Protein AF-A0A4Q4LYL5-F1 (afdb_monomer_lite)

pLDDT: mean 73.24, std 19.84, range [31.38, 96.19]

Structure (mmCIF, N/CA/C/O backbone):
data_AF-A0A4Q4LYL5-F1
#
_entry.id   AF-A0A4Q4LYL5-F1
#
loop_
_atom_site.group_PDB
_atom_site.id
_atom_site.type_symbol
_atom_site.label_atom_id
_atom_site.label_alt_id
_atom_site.label_comp_id
_atom_site.label_asym_id
_atom_site.label_entity_id
_atom_site.label_seq_id
_atom_site.pdbx_PDB_ins_code
_atom_site.Cartn_x
_atom_site.Cartn_y
_atom_site.Cartn_z
_atom_site.occupancy
_atom_site.B_iso_or_equiv
_atom_site.auth_seq_id
_atom_site.auth_comp_id
_atom_site.auth_asym_id
_atom_site.auth_atom_id
_atom_site.pdbx_PDB_model_num
ATOM 1 N N . MET A 1 1 ? -34.855 32.331 -12.718 1.00 40.97 1 MET A N 1
ATOM 2 C CA . MET A 1 1 ? -36.194 32.640 -12.181 1.00 40.97 1 MET A CA 1
ATOM 3 C C . MET A 1 1 ? -36.684 31.365 -11.515 1.00 40.97 1 MET A C 1
ATOM 5 O O . MET A 1 1 ? -36.939 30.396 -12.215 1.00 40.97 1 MET A O 1
ATOM 9 N N . TYR A 1 2 ? -36.605 31.301 -10.184 1.00 40.06 2 TYR A N 1
ATOM 10 C CA . TYR A 1 2 ? -37.120 30.173 -9.399 1.00 40.06 2 TYR A CA 1
ATOM 11 C C . TYR A 1 2 ? -38.647 30.308 -9.291 1.00 40.06 2 TYR A C 1
ATOM 13 O O . TYR A 1 2 ? -39.120 31.444 -9.250 1.00 40.06 2 TYR A O 1
ATOM 21 N N . PRO A 1 3 ? -39.419 29.208 -9.279 1.00 49.94 3 PRO A N 1
ATOM 22 C CA . PRO A 1 3 ? -40.867 29.291 -9.135 1.00 49.94 3 PRO A CA 1
ATOM 23 C C . PRO A 1 3 ? -41.239 29.810 -7.739 1.00 49.94 3 PRO A C 1
ATOM 25 O O . PRO A 1 3 ? -40.772 29.292 -6.725 1.00 49.94 3 PRO A O 1
ATOM 28 N N . GLU A 1 4 ? -42.060 30.857 -7.712 1.00 43.75 4 GLU A N 1
ATOM 29 C CA . GLU A 1 4 ? -42.646 31.440 -6.503 1.00 43.75 4 GLU A CA 1
ATOM 30 C C . GLU A 1 4 ? -43.667 30.472 -5.884 1.00 43.75 4 GLU A C 1
ATOM 32 O O . GLU A 1 4 ? -44.454 29.858 -6.605 1.00 43.75 4 GLU A O 1
ATOM 37 N N . GLY A 1 5 ? -43.651 30.332 -4.551 1.00 56.41 5 GLY A N 1
ATOM 38 C CA . GLY A 1 5 ? -44.653 29.542 -3.819 1.00 56.41 5 GLY A CA 1
ATOM 39 C C . GLY A 1 5 ? -44.163 28.692 -2.642 1.00 56.41 5 GLY A C 1
ATOM 40 O O . GLY A 1 5 ? -44.952 27.920 -2.111 1.00 56.41 5 GLY A O 1
ATOM 41 N N . VAL A 1 6 ? -42.903 28.803 -2.203 1.00 43.34 6 VAL A N 1
ATOM 42 C CA . VAL A 1 6 ? -42.438 28.106 -0.986 1.00 43.34 6 VAL A CA 1
ATOM 43 C C . VAL A 1 6 ? -41.817 29.089 -0.005 1.00 43.34 6 VAL A C 1
ATOM 45 O O . VAL A 1 6 ? -40.620 29.093 0.255 1.00 43.34 6 VAL A O 1
ATOM 48 N N . ASN A 1 7 ? -42.660 29.952 0.535 1.00 50.16 7 ASN A N 1
ATOM 49 C CA . ASN A 1 7 ? -42.498 30.437 1.893 1.00 50.16 7 ASN A CA 1
ATOM 50 C C . ASN A 1 7 ? -43.901 30.767 2.379 1.00 50.16 7 ASN A C 1
ATOM 52 O O . ASN A 1 7 ? -44.606 31.421 1.627 1.00 50.16 7 ASN A O 1
ATOM 56 N N . GLU A 1 8 ? -44.306 30.248 3.538 1.00 44.06 8 GLU A N 1
ATOM 57 C CA . GLU A 1 8 ? -45.002 30.972 4.614 1.00 44.06 8 GLU A CA 1
ATOM 58 C C . GLU A 1 8 ? -45.292 29.991 5.768 1.00 44.06 8 GLU A C 1
ATOM 60 O O . GLU A 1 8 ? -45.882 28.928 5.583 1.00 44.06 8 GLU A O 1
ATOM 65 N N . ASN A 1 9 ? -44.877 30.413 6.965 1.00 40.44 9 ASN A N 1
ATOM 66 C CA . ASN A 1 9 ? -45.309 29.967 8.293 1.00 40.44 9 ASN A CA 1
ATOM 67 C C . ASN A 1 9 ? -44.689 28.691 8.878 1.00 40.44 9 ASN A C 1
ATOM 69 O O . ASN A 1 9 ? -45.328 27.650 8.998 1.00 40.44 9 ASN A O 1
ATOM 73 N N . TRP A 1 10 ? -43.483 28.848 9.430 1.00 32.09 10 TRP A N 1
ATOM 74 C CA . TRP A 1 10 ? -43.194 28.221 10.720 1.00 32.09 10 TRP A CA 1
ATOM 75 C C . TRP A 1 10 ? -43.565 29.213 11.820 1.00 32.09 10 TRP A C 1
ATOM 77 O O . TRP A 1 10 ? -42.964 30.282 11.923 1.00 32.09 10 TRP A O 1
ATOM 87 N N . SER A 1 11 ? -44.599 28.875 12.588 1.00 39.31 11 SER A N 1
ATOM 88 C CA . SER A 1 11 ? -45.090 29.661 13.716 1.00 39.31 11 SER A CA 1
ATOM 89 C C . SER A 1 11 ? -43.965 29.935 14.708 1.00 39.31 11 SER A C 1
ATOM 91 O O . SER A 1 11 ? -43.339 29.019 15.241 1.00 39.31 11 SER A O 1
ATOM 93 N N . GLN A 1 12 ? -43.714 31.217 14.943 1.00 45.59 12 GLN A N 1
ATOM 94 C CA . GLN A 1 12 ? -42.818 31.703 15.975 1.00 45.59 12 GLN A CA 1
ATOM 95 C C . GLN A 1 12 ? -43.591 31.764 17.294 1.00 45.59 12 GLN A C 1
ATOM 97 O O . GLN A 1 12 ? -43.997 32.839 17.722 1.00 45.59 12 GLN A O 1
ATOM 102 N N . ASP A 1 13 ? -43.804 30.609 17.923 1.00 37.47 13 ASP A N 1
ATOM 103 C CA . ASP A 1 13 ? -44.273 30.567 19.307 1.00 37.47 13 ASP A CA 1
ATOM 104 C C . ASP A 1 13 ? -43.064 30.618 20.246 1.00 37.47 13 ASP A C 1
ATOM 106 O O . ASP A 1 13 ? -42.312 29.658 20.436 1.00 37.47 13 ASP A O 1
ATOM 110 N N . GLN A 1 14 ? -42.866 31.817 20.792 1.00 47.25 14 GLN A N 1
ATOM 111 C CA . GLN A 1 14 ? -42.167 32.048 22.045 1.00 47.25 14 GLN A CA 1
ATOM 112 C C . GLN A 1 14 ? -42.920 31.308 23.151 1.00 47.25 14 GLN A C 1
ATOM 114 O O . GLN A 1 14 ? -44.042 31.680 23.463 1.00 47.25 14 GLN A O 1
ATOM 119 N N . ASP A 1 15 ? -42.314 30.258 23.703 1.00 38.75 15 ASP A N 1
ATOM 120 C CA . ASP A 1 15 ? -42.261 29.997 25.147 1.00 38.75 15 ASP A CA 1
ATOM 121 C C . ASP A 1 15 ? -41.702 28.599 25.400 1.00 38.75 15 ASP A C 1
ATOM 123 O O . ASP A 1 15 ? -42.410 27.597 25.337 1.00 38.75 15 ASP A O 1
ATOM 127 N N . SER A 1 16 ? -40.407 28.519 25.704 1.00 32.53 16 SER A N 1
ATOM 128 C CA . SER A 1 16 ? -39.894 27.732 26.836 1.00 32.53 16 SER A CA 1
ATOM 129 C C . SER A 1 16 ? -38.368 27.722 26.832 1.00 32.53 16 SER A C 1
ATOM 131 O O . SER A 1 16 ? -37.708 27.239 25.917 1.00 32.53 16 SER A O 1
ATOM 133 N N . ASN A 1 17 ? -37.806 28.252 27.915 1.00 43.25 17 ASN A N 1
ATOM 134 C CA . ASN A 1 17 ? -36.430 28.040 28.341 1.00 43.25 17 ASN A CA 1
ATOM 135 C C . ASN A 1 17 ? -36.098 26.536 28.402 1.00 43.25 17 ASN A C 1
ATOM 137 O O . ASN A 1 17 ? -36.265 25.916 29.451 1.00 43.25 17 ASN A O 1
ATOM 141 N N . PHE A 1 18 ? -35.600 25.951 27.314 1.00 31.38 18 PHE A N 1
ATOM 142 C CA . PHE A 1 18 ? -34.989 24.624 27.328 1.00 31.38 18 PHE A CA 1
ATOM 143 C C . PHE A 1 18 ? -33.674 24.629 26.540 1.00 31.38 18 PHE A C 1
ATOM 145 O O . PHE A 1 18 ? -33.633 24.491 25.324 1.00 31.38 18 PHE A O 1
ATOM 152 N N . VAL A 1 19 ? -32.592 24.779 27.308 1.00 42.22 19 VAL A N 1
ATOM 153 C CA . VAL A 1 19 ? -31.244 24.261 27.030 1.00 42.22 19 VAL A CA 1
ATOM 154 C C . VAL A 1 19 ? -30.615 24.749 25.719 1.00 42.22 19 VAL A C 1
ATOM 156 O O . VAL A 1 19 ? -30.368 23.994 24.784 1.00 42.22 19 VAL A O 1
ATOM 159 N N . GLN A 1 20 ? -30.211 26.019 25.707 1.00 38.16 20 GLN A N 1
ATOM 160 C CA . GLN A 1 20 ? -29.202 26.533 24.773 1.00 38.16 20 GLN A CA 1
ATOM 161 C C . GLN A 1 20 ? -27.777 26.281 25.303 1.00 38.16 20 GLN A C 1
ATOM 163 O O . GLN A 1 20 ? -26.905 27.144 25.263 1.00 38.16 20 GLN A O 1
ATOM 168 N N . GLN A 1 21 ? -27.557 25.089 25.855 1.00 39.28 21 GLN A N 1
ATOM 169 C CA . GLN A 1 21 ? -26.305 24.680 26.480 1.00 39.28 21 GLN A CA 1
ATOM 170 C C . GLN A 1 21 ? -26.168 23.165 26.333 1.00 39.28 21 GLN A C 1
ATOM 172 O O . GLN A 1 21 ? -26.415 22.469 27.299 1.00 39.28 21 GLN A O 1
ATOM 177 N N . ASP A 1 22 ? -25.885 22.658 25.122 1.00 40.19 22 ASP A N 1
ATOM 178 C CA . ASP A 1 22 ? -25.423 21.260 24.932 1.00 40.19 22 ASP A CA 1
ATOM 179 C C . ASP A 1 22 ? -25.005 20.863 23.495 1.00 40.19 22 ASP A C 1
ATOM 181 O O . ASP A 1 22 ? -24.795 19.681 23.217 1.00 40.19 22 ASP A O 1
ATOM 185 N N . VAL A 1 23 ? -24.841 21.800 22.549 1.00 44.50 23 VAL A N 1
ATOM 186 C CA . VAL A 1 23 ? -24.397 21.431 21.182 1.00 44.50 23 VAL A CA 1
ATOM 187 C C . VAL A 1 23 ? -22.872 21.505 21.014 1.00 44.50 23 VAL A C 1
ATOM 189 O O . VAL A 1 23 ? -22.305 20.689 20.293 1.00 44.50 23 VAL A O 1
ATOM 192 N N . GLU A 1 24 ? -22.172 22.384 21.738 1.00 40.84 24 GLU A N 1
ATOM 193 C CA . GLU A 1 24 ? -20.706 22.522 21.619 1.00 40.84 24 GLU A CA 1
ATOM 194 C C . GLU A 1 24 ? -19.896 21.533 22.478 1.00 40.84 24 GLU A C 1
ATOM 196 O O . GLU A 1 24 ? -18.728 21.289 22.194 1.00 40.84 24 GLU A O 1
ATOM 201 N N . VAL A 1 25 ? -20.496 20.891 23.489 1.00 46.03 25 VAL A N 1
ATOM 202 C CA . VAL A 1 25 ? -19.767 20.018 24.441 1.00 46.03 25 VAL A CA 1
ATOM 203 C C . VAL A 1 25 ? -19.698 18.550 23.977 1.00 46.03 25 VAL A C 1
ATOM 205 O O . VAL A 1 25 ? -19.046 17.712 24.599 1.00 46.03 25 VAL A O 1
ATOM 208 N N . ARG A 1 26 ? -20.337 18.201 22.851 1.00 48.62 26 ARG A N 1
ATOM 209 C CA . ARG A 1 26 ? -20.512 16.803 22.413 1.00 48.62 26 ARG A CA 1
ATOM 210 C C . ARG A 1 26 ? -19.701 16.374 21.191 1.00 48.62 26 ARG A C 1
ATOM 212 O O . ARG A 1 26 ? -19.921 15.263 20.706 1.00 48.62 26 ARG A O 1
ATOM 219 N N . ALA A 1 27 ? -18.725 17.174 20.761 1.00 55.44 27 ALA A N 1
ATOM 220 C CA . ALA A 1 27 ? -17.635 16.702 19.906 1.00 55.44 27 ALA A CA 1
ATOM 221 C C . ALA A 1 27 ? -16.698 15.797 20.726 1.00 55.44 27 ALA A C 1
ATOM 223 O O . ALA A 1 27 ? -15.624 16.188 21.163 1.00 55.44 27 ALA A O 1
ATOM 224 N N . GLY A 1 28 ? -17.175 14.600 21.073 1.00 68.38 28 GLY A N 1
ATOM 225 C CA . GLY A 1 28 ? -16.422 13.674 21.914 1.00 68.38 28 GLY A CA 1
ATOM 226 C C . GLY A 1 28 ? -15.235 13.039 21.171 1.00 68.38 28 GLY A C 1
ATOM 227 O O . GLY A 1 28 ? -15.230 13.005 19.939 1.00 68.38 28 GLY A O 1
ATOM 228 N N . PRO A 1 29 ? -14.306 12.376 21.891 1.00 72.88 29 PRO A N 1
ATOM 229 C CA . PRO A 1 29 ? -13.121 11.722 21.311 1.00 72.88 29 PRO A CA 1
ATOM 230 C C . PRO A 1 29 ? -13.418 10.743 20.160 1.00 72.88 29 PRO A C 1
ATOM 232 O O . PRO A 1 29 ? -12.594 10.523 19.275 1.00 72.88 29 PRO A O 1
ATOM 235 N N . ARG A 1 30 ? -14.623 10.154 20.144 1.00 77.62 30 ARG A N 1
ATOM 236 C CA . ARG A 1 30 ? -15.086 9.266 19.065 1.00 77.62 30 ARG A CA 1
ATOM 237 C C . ARG A 1 30 ? -15.410 10.003 17.764 1.00 77.62 30 ARG A C 1
ATOM 239 O O . ARG A 1 30 ? -15.165 9.446 16.697 1.00 77.62 30 ARG A O 1
ATOM 246 N N . GLN A 1 31 ? -15.969 11.212 17.831 1.00 81.38 31 GLN A N 1
ATOM 247 C CA . GLN A 1 31 ? -16.242 12.012 16.633 1.00 81.38 31 GLN A CA 1
ATOM 248 C C . GLN A 1 31 ? -14.933 12.506 16.016 1.00 81.38 31 GLN A C 1
ATOM 250 O O . GLN A 1 31 ? -14.763 12.391 14.804 1.00 81.38 31 GLN A O 1
ATOM 255 N N . ASP A 1 32 ? -13.967 12.910 16.843 1.00 86.81 32 ASP A N 1
ATOM 256 C CA . ASP A 1 32 ? -12.630 13.296 16.384 1.00 86.81 32 ASP A CA 1
ATOM 257 C C . ASP A 1 32 ? -11.904 12.143 15.688 1.00 86.81 32 ASP A C 1
ATOM 259 O O . ASP A 1 32 ? -11.369 12.318 14.592 1.00 86.81 32 ASP A O 1
ATOM 263 N N . LEU A 1 33 ? -11.936 10.937 16.266 1.00 87.38 33 LEU A N 1
ATOM 264 C CA . LEU A 1 33 ? -11.357 9.748 15.637 1.00 87.38 33 LEU A CA 1
ATOM 265 C C . LEU A 1 33 ? -12.047 9.411 14.308 1.00 87.38 33 LEU A C 1
ATOM 267 O O . LEU A 1 33 ? -11.373 9.083 13.331 1.00 87.38 33 LEU A O 1
ATOM 271 N N . MET A 1 34 ? -13.376 9.528 14.238 1.00 88.00 34 MET A N 1
ATOM 272 C CA . MET A 1 34 ? -14.116 9.328 12.989 1.00 88.00 34 MET A CA 1
ATOM 273 C C . MET A 1 34 ? -13.718 10.353 11.927 1.00 88.00 34 MET A C 1
ATOM 275 O O . MET A 1 34 ? -13.454 9.969 10.787 1.00 88.00 34 MET A O 1
ATOM 279 N N . MET A 1 35 ? -13.603 11.635 12.281 1.00 90.06 35 MET A N 1
ATOM 280 C CA . MET A 1 35 ? -13.130 12.669 11.356 1.00 90.06 35 MET A CA 1
ATOM 281 C C . MET A 1 35 ? -11.714 12.373 10.848 1.00 90.06 35 MET A C 1
ATOM 283 O O . MET A 1 35 ? -11.478 12.460 9.641 1.00 90.06 35 MET A O 1
ATOM 287 N N . LYS A 1 36 ? -10.793 11.952 11.730 1.00 90.88 36 LYS A N 1
ATOM 288 C CA . LYS A 1 36 ? -9.439 11.514 11.343 1.00 90.88 36 LYS A CA 1
ATOM 289 C C . LYS A 1 36 ? -9.491 10.315 10.391 1.00 90.88 36 LYS A C 1
ATOM 291 O O . LYS A 1 36 ? -8.851 10.330 9.347 1.00 90.88 36 LYS A O 1
ATOM 296 N N . LEU A 1 37 ? -10.301 9.297 10.684 1.00 90.75 37 LEU A N 1
ATOM 297 C CA . LEU A 1 37 ? -10.463 8.127 9.815 1.00 90.75 37 LEU A CA 1
ATOM 298 C C . LEU A 1 37 ? -10.967 8.511 8.418 1.00 90.75 37 LEU A C 1
ATOM 300 O O . LEU A 1 37 ? -10.427 8.029 7.419 1.00 90.75 37 LEU A O 1
ATOM 304 N N . TYR A 1 38 ? -11.978 9.375 8.322 1.00 90.69 38 TYR A N 1
ATOM 305 C CA . TYR A 1 38 ? -12.512 9.825 7.034 1.00 90.69 38 TYR A CA 1
ATOM 306 C C . TYR A 1 38 ? -11.507 10.668 6.247 1.00 90.69 38 TYR A C 1
ATOM 308 O O . TYR A 1 38 ? -11.355 10.462 5.035 1.00 90.69 38 TYR A O 1
ATOM 316 N N . SER A 1 39 ? -10.790 11.580 6.907 1.00 90.94 39 SER A N 1
ATOM 317 C CA . SER A 1 39 ? -9.776 12.412 6.253 1.00 90.94 39 SER A CA 1
ATOM 318 C C . SER A 1 39 ? -8.611 11.557 5.747 1.00 90.94 39 SER A C 1
ATOM 320 O O . SER A 1 39 ? -8.262 11.635 4.568 1.00 90.94 39 SER A O 1
ATOM 322 N N . THR A 1 40 ? -8.105 10.634 6.568 1.00 92.44 40 THR A N 1
ATOM 323 C CA . THR A 1 40 ? -7.071 9.657 6.204 1.00 92.44 40 THR A CA 1
ATOM 324 C C . THR A 1 40 ? -7.501 8.783 5.023 1.00 92.44 40 THR A C 1
ATOM 326 O O . THR A 1 40 ? -6.741 8.619 4.066 1.00 92.44 40 THR A O 1
ATOM 329 N N . GLN A 1 41 ? -8.730 8.256 5.028 1.00 91.19 41 GLN A N 1
ATOM 330 C CA . GLN A 1 41 ? -9.266 7.456 3.919 1.00 91.19 41 GLN A CA 1
ATOM 331 C C . GLN A 1 41 ? -9.407 8.246 2.615 1.00 91.19 41 GLN A C 1
ATOM 333 O O . GLN A 1 41 ? -9.252 7.679 1.527 1.00 91.19 41 GLN A O 1
ATOM 338 N N . THR A 1 42 ? -9.756 9.528 2.709 1.00 91.06 42 THR A N 1
ATOM 339 C CA . THR A 1 42 ? -9.892 10.422 1.554 1.00 91.06 42 THR A CA 1
ATOM 340 C C . THR A 1 42 ? -8.523 10.767 0.991 1.00 91.06 42 THR A C 1
ATOM 342 O O . THR A 1 42 ? -8.294 10.590 -0.204 1.00 91.06 42 THR A O 1
ATOM 345 N N . PHE A 1 43 ? -7.573 11.138 1.849 1.00 91.50 43 PHE A N 1
ATOM 346 C CA . PHE A 1 43 ? -6.206 11.423 1.432 1.00 91.50 43 PHE A CA 1
ATOM 347 C C . PHE A 1 43 ? -5.538 10.195 0.804 1.00 91.50 43 PHE A C 1
ATOM 349 O O . PHE A 1 43 ? -4.936 10.303 -0.261 1.00 91.50 43 PHE A O 1
ATOM 356 N N . LEU A 1 44 ? -5.747 9.002 1.373 1.00 93.12 44 LEU A N 1
ATOM 357 C CA . LEU A 1 44 ? -5.260 7.759 0.774 1.00 93.12 44 LEU A CA 1
ATOM 358 C C . LEU A 1 44 ? -5.825 7.547 -0.633 1.00 93.12 44 LEU A C 1
ATOM 360 O O . LEU A 1 44 ? -5.085 7.167 -1.530 1.00 93.12 44 LEU A O 1
ATOM 364 N N . ARG A 1 45 ? -7.121 7.808 -0.861 1.00 91.75 45 ARG A N 1
ATOM 365 C CA . ARG A 1 45 ? -7.704 7.724 -2.215 1.00 91.75 45 ARG A CA 1
ATOM 366 C C . ARG A 1 45 ? -6.993 8.652 -3.193 1.00 91.75 45 ARG A C 1
ATOM 368 O O . ARG A 1 45 ? -6.699 8.220 -4.299 1.00 91.75 45 ARG A O 1
ATOM 375 N N . VAL A 1 46 ? -6.705 9.886 -2.788 1.00 91.38 46 VAL A N 1
ATOM 376 C CA . VAL A 1 46 ? -5.988 10.849 -3.634 1.00 91.38 46 VAL A CA 1
ATOM 377 C C . VAL A 1 46 ? -4.595 10.326 -3.977 1.00 91.38 46 VAL A C 1
ATOM 379 O O . VAL A 1 46 ? -4.251 10.263 -5.153 1.00 91.38 46 VAL A O 1
ATOM 382 N N . VAL A 1 47 ? -3.830 9.871 -2.980 1.00 89.75 47 VAL A N 1
ATOM 383 C CA . VAL A 1 47 ? -2.485 9.309 -3.188 1.00 89.75 47 VAL A CA 1
ATOM 384 C C . VAL A 1 47 ? -2.522 8.105 -4.135 1.00 89.75 47 VAL A C 1
ATOM 386 O O . VAL A 1 47 ? -1.731 8.029 -5.075 1.00 89.75 47 VAL A O 1
ATOM 389 N N . LEU A 1 48 ? -3.470 7.186 -3.931 1.00 90.12 48 LEU A N 1
ATOM 390 C CA . LEU A 1 48 ? -3.639 6.016 -4.794 1.00 90.12 48 LEU A CA 1
ATOM 391 C C . LEU A 1 48 ? -4.007 6.405 -6.227 1.00 90.12 48 LEU A C 1
ATOM 393 O O . LEU A 1 48 ? -3.465 5.823 -7.161 1.00 90.12 48 LEU A O 1
ATOM 397 N N . ASN A 1 49 ? -4.880 7.396 -6.412 1.00 88.88 49 ASN A N 1
ATOM 398 C CA . ASN A 1 49 ? -5.268 7.872 -7.738 1.00 88.88 49 ASN A CA 1
ATOM 399 C C . ASN A 1 49 ? -4.096 8.541 -8.466 1.00 88.88 49 ASN A C 1
ATOM 401 O O . ASN A 1 49 ? -3.906 8.304 -9.654 1.00 88.88 49 ASN A O 1
ATOM 405 N N . VAL A 1 50 ? -3.286 9.340 -7.764 1.00 86.44 50 VAL A N 1
ATOM 406 C CA . VAL A 1 50 ? -2.089 9.974 -8.339 1.00 86.44 50 VAL A CA 1
ATOM 407 C C . VAL A 1 50 ? -1.097 8.916 -8.808 1.00 86.44 50 VAL A C 1
ATOM 409 O O . VAL A 1 50 ? -0.663 8.953 -9.956 1.00 86.44 50 VAL A O 1
ATOM 412 N N . ALA A 1 51 ? -0.788 7.938 -7.959 1.00 83.94 51 ALA A N 1
ATOM 413 C CA . ALA A 1 51 ? 0.115 6.852 -8.321 1.00 83.94 51 ALA A CA 1
ATOM 414 C C . ALA A 1 51 ? -0.456 5.968 -9.443 1.00 83.94 51 ALA A C 1
ATOM 416 O O . ALA A 1 51 ? 0.274 5.565 -10.342 1.00 83.94 51 ALA A O 1
ATOM 417 N N . HIS A 1 52 ? -1.766 5.707 -9.448 1.00 81.06 52 HIS A N 1
ATOM 418 C CA . HIS A 1 52 ? -2.421 4.992 -10.543 1.00 81.06 52 HIS A CA 1
ATOM 419 C C . HIS A 1 52 ? -2.299 5.754 -11.870 1.00 81.06 52 HIS A C 1
ATOM 421 O O . HIS A 1 52 ? -1.959 5.161 -12.890 1.00 81.06 52 HIS A O 1
ATOM 427 N N . ASN A 1 53 ? -2.526 7.067 -11.865 1.00 83.31 53 ASN A N 1
ATOM 428 C CA . ASN A 1 53 ? -2.399 7.901 -13.060 1.00 83.31 53 ASN A CA 1
ATOM 429 C C . ASN A 1 53 ? -0.946 8.004 -13.540 1.00 83.31 53 ASN A C 1
ATOM 431 O O . ASN A 1 53 ? -0.713 7.998 -14.744 1.00 83.31 53 ASN A O 1
ATOM 435 N N . ALA A 1 54 ? 0.023 8.053 -12.622 1.00 80.25 54 ALA A N 1
ATOM 436 C CA . ALA A 1 54 ? 1.445 8.008 -12.958 1.00 80.25 54 ALA A CA 1
ATOM 437 C C . ALA A 1 54 ? 1.848 6.660 -13.581 1.00 80.25 54 ALA A C 1
ATOM 439 O O . ALA A 1 54 ? 2.666 6.622 -14.495 1.00 80.25 54 ALA A O 1
ATOM 440 N N . LEU A 1 55 ? 1.248 5.558 -13.122 1.00 78.00 55 LEU A N 1
ATOM 441 C CA . LEU A 1 55 ? 1.503 4.224 -13.662 1.00 78.00 55 LEU A CA 1
ATOM 442 C C . LEU A 1 55 ? 0.856 4.015 -15.031 1.00 78.00 55 LEU A C 1
ATOM 444 O O . LEU A 1 55 ? 1.551 3.616 -15.956 1.00 78.00 55 LEU A O 1
ATOM 448 N N . TYR A 1 56 ? -0.449 4.260 -15.164 1.00 76.69 56 TYR A N 1
ATOM 449 C CA . TYR A 1 56 ? -1.249 3.825 -16.318 1.00 76.69 56 TYR A CA 1
ATOM 450 C C . TYR A 1 56 ? -1.650 4.958 -17.279 1.00 76.69 56 TYR A C 1
ATOM 452 O O . TYR A 1 56 ? -2.242 4.690 -18.326 1.00 76.69 56 TYR A O 1
ATOM 460 N N . GLY A 1 57 ? -1.363 6.219 -16.944 1.00 72.50 57 GLY A N 1
ATOM 461 C CA . GLY A 1 57 ? -1.758 7.381 -17.742 1.00 72.50 57 GLY A CA 1
ATOM 462 C C . GLY A 1 57 ? -3.267 7.448 -18.059 1.00 72.50 57 GLY A C 1
ATOM 463 O O . GLY A 1 57 ? -4.067 6.655 -17.562 1.00 72.50 57 GLY A O 1
ATOM 464 N N . PRO A 1 58 ? -3.692 8.384 -18.927 1.00 71.00 58 PRO A N 1
ATOM 465 C CA . PRO A 1 58 ? -5.083 8.466 -19.388 1.00 71.00 58 PRO A CA 1
ATOM 466 C C . PRO A 1 58 ? -5.489 7.312 -20.318 1.00 71.00 58 PRO A C 1
ATOM 468 O O . PRO A 1 58 ? -6.671 7.027 -20.480 1.00 71.00 58 PRO A O 1
ATOM 471 N N . SER A 1 59 ? -4.510 6.666 -20.960 1.00 70.12 59 SER A N 1
ATOM 472 C CA . SER A 1 59 ? -4.713 5.615 -21.964 1.00 70.12 59 SER A CA 1
ATOM 473 C C . SER A 1 59 ? -4.724 4.196 -21.384 1.00 70.12 59 SER A C 1
ATOM 475 O O . SER A 1 59 ? -4.905 3.235 -22.133 1.00 70.12 59 SER A O 1
ATOM 477 N N . GLY A 1 60 ? -4.506 4.040 -20.074 1.00 67.00 60 GLY A N 1
ATOM 478 C CA . GLY A 1 60 ? -4.414 2.740 -19.403 1.00 67.00 60 GLY A CA 1
ATOM 479 C C . GLY A 1 60 ? -3.115 1.969 -19.684 1.00 67.00 60 GLY A C 1
ATOM 480 O O . GLY A 1 60 ? -2.995 0.811 -19.281 1.00 67.00 60 GLY A O 1
ATOM 481 N N . ARG A 1 61 ? -2.151 2.572 -20.394 1.00 69.94 61 ARG A N 1
ATOM 482 C CA . ARG A 1 61 ? -0.847 1.975 -20.724 1.00 69.94 61 ARG A CA 1
ATOM 483 C C . ARG A 1 61 ? 0.230 2.450 -19.755 1.00 69.94 61 ARG A C 1
ATOM 485 O O . ARG A 1 61 ? 0.190 3.584 -19.296 1.00 69.94 61 ARG A O 1
ATOM 492 N N . MET A 1 62 ? 1.214 1.590 -19.491 1.00 71.75 62 MET A N 1
ATOM 493 C CA . MET A 1 62 ? 2.332 1.949 -18.615 1.00 71.75 62 MET A CA 1
ATOM 494 C C . MET A 1 62 ? 3.065 3.191 -19.127 1.00 71.75 62 MET A C 1
ATOM 496 O O . MET A 1 62 ? 3.362 3.278 -20.317 1.00 71.75 62 MET A O 1
ATOM 500 N N . SER A 1 63 ? 3.368 4.123 -18.223 1.00 73.38 63 SER A N 1
ATOM 501 C CA . SER A 1 63 ? 4.126 5.342 -18.540 1.00 73.38 63 SER A CA 1
ATOM 502 C C . SER A 1 63 ? 5.643 5.118 -18.668 1.00 73.38 63 SER A C 1
ATOM 504 O O . SER A 1 63 ? 6.359 6.057 -19.008 1.00 73.38 63 SER A O 1
ATOM 506 N N . PHE A 1 64 ? 6.136 3.914 -18.376 1.00 74.56 64 PHE A N 1
ATOM 507 C CA . PHE A 1 64 ? 7.550 3.528 -18.446 1.00 74.56 64 PHE A CA 1
ATOM 508 C C . PHE A 1 64 ? 7.719 2.297 -19.340 1.00 74.56 64 PHE A C 1
ATOM 510 O O . PHE A 1 64 ? 6.745 1.575 -19.582 1.00 74.56 64 PHE A O 1
ATOM 517 N N . ASP A 1 65 ? 8.940 2.037 -19.814 1.00 75.75 65 ASP A N 1
ATOM 518 C CA . ASP A 1 65 ? 9.229 0.843 -20.604 1.00 75.75 65 ASP A CA 1
ATOM 519 C C . ASP A 1 65 ? 9.213 -0.404 -19.700 1.00 75.75 65 ASP A C 1
ATOM 521 O O . ASP A 1 65 ? 10.088 -0.565 -18.843 1.00 75.75 65 ASP A O 1
ATOM 525 N N . PRO A 1 66 ? 8.240 -1.322 -19.862 1.00 71.75 66 PRO A N 1
ATOM 526 C CA . PRO A 1 66 ? 8.172 -2.514 -19.033 1.00 71.75 66 PRO A CA 1
ATOM 527 C C . PRO A 1 66 ? 9.329 -3.482 -19.302 1.00 71.75 66 PRO A C 1
ATOM 529 O O . PRO A 1 66 ? 9.551 -4.363 -18.483 1.00 71.75 66 PRO A O 1
ATOM 532 N N . THR A 1 67 ? 10.061 -3.359 -20.413 1.00 74.44 67 THR A N 1
ATOM 533 C CA . THR A 1 67 ? 11.179 -4.258 -20.742 1.00 74.44 67 THR A CA 1
ATOM 534 C C . THR A 1 67 ? 12.477 -3.882 -20.023 1.00 74.44 67 THR A C 1
ATOM 536 O O . THR A 1 67 ? 13.330 -4.741 -19.795 1.00 74.44 67 THR A O 1
ATOM 539 N N . SER A 1 68 ? 12.606 -2.627 -19.583 1.00 78.56 68 SER A N 1
ATOM 540 C CA . SER A 1 68 ? 13.766 -2.135 -18.843 1.00 78.56 68 SER A CA 1
ATOM 541 C C . SER A 1 68 ? 13.647 -2.448 -17.350 1.00 78.56 68 SER A C 1
ATOM 543 O O . SER A 1 68 ? 12.962 -1.761 -16.590 1.00 78.56 68 SER A O 1
ATOM 545 N N . PHE A 1 69 ? 14.375 -3.470 -16.894 1.00 76.00 69 PHE A N 1
ATOM 546 C CA . PHE A 1 69 ? 14.425 -3.882 -15.485 1.00 76.00 69 PHE A CA 1
ATOM 547 C C . PHE A 1 69 ? 14.782 -2.744 -14.517 1.00 76.00 69 PHE A C 1
ATOM 549 O O . PHE A 1 69 ? 14.234 -2.666 -13.415 1.00 76.00 69 PHE A O 1
ATOM 556 N N . LYS A 1 70 ? 15.676 -1.841 -14.934 1.00 78.94 70 LYS A N 1
ATOM 557 C CA . LYS A 1 70 ? 16.127 -0.705 -14.125 1.00 78.94 70 LYS A CA 1
ATOM 558 C C . LYS A 1 70 ? 15.027 0.340 -13.943 1.00 78.94 70 LYS A C 1
ATOM 560 O O . LYS A 1 70 ? 14.812 0.793 -12.820 1.00 78.94 70 LYS A O 1
ATOM 565 N N . GLU A 1 71 ? 14.329 0.708 -15.019 1.00 80.81 71 GLU A N 1
ATOM 566 C CA . GLU A 1 71 ? 13.220 1.672 -14.955 1.00 80.81 71 GLU A CA 1
ATOM 567 C C . GLU A 1 71 ? 12.068 1.117 -14.124 1.00 80.81 71 GLU A C 1
ATOM 569 O O . GLU A 1 71 ? 11.582 1.777 -13.208 1.00 80.81 71 GLU A O 1
ATOM 574 N N . VAL A 1 72 ? 11.711 -0.141 -14.372 1.00 78.88 72 VAL A N 1
ATOM 575 C CA . VAL A 1 72 ? 10.730 -0.914 -13.605 1.00 78.88 72 VAL A CA 1
ATOM 576 C C . VAL A 1 72 ? 11.038 -0.869 -12.110 1.00 78.88 72 VAL A C 1
ATOM 578 O O . VAL A 1 72 ? 10.188 -0.473 -11.312 1.00 78.88 72 VAL A O 1
ATOM 581 N N . ALA A 1 73 ? 12.251 -1.258 -11.712 1.00 81.19 73 ALA A N 1
ATOM 582 C CA . ALA A 1 73 ? 12.629 -1.289 -10.305 1.00 81.19 73 ALA A CA 1
ATOM 583 C C . ALA A 1 73 ? 12.618 0.113 -9.680 1.00 81.19 73 ALA A C 1
ATOM 585 O O . ALA A 1 73 ? 12.143 0.279 -8.557 1.00 81.19 73 ALA A O 1
ATOM 586 N N . HIS A 1 74 ? 13.096 1.126 -10.408 1.00 84.12 74 HIS A N 1
ATOM 587 C CA . HIS A 1 74 ? 13.092 2.510 -9.944 1.00 84.12 74 HIS A CA 1
ATOM 588 C C . HIS A 1 74 ? 11.666 3.026 -9.706 1.00 84.12 74 HIS A C 1
ATOM 590 O O . HIS A 1 74 ? 11.347 3.446 -8.594 1.00 84.12 74 HIS A O 1
ATOM 596 N N . HIS A 1 75 ? 10.778 2.904 -10.696 1.00 83.94 75 HIS A N 1
ATOM 597 C CA . HIS A 1 75 ? 9.385 3.331 -10.570 1.00 83.94 75 HIS A CA 1
ATOM 598 C C . HIS A 1 75 ? 8.636 2.564 -9.476 1.00 83.94 75 HIS A C 1
ATOM 600 O O . HIS A 1 75 ? 7.806 3.149 -8.776 1.00 83.94 75 HIS A O 1
ATOM 606 N N . ALA A 1 76 ? 8.921 1.274 -9.285 1.00 84.69 76 ALA A N 1
ATOM 607 C CA . ALA A 1 76 ? 8.333 0.485 -8.206 1.00 84.69 76 ALA A CA 1
ATOM 608 C C . ALA A 1 76 ? 8.668 1.059 -6.828 1.00 84.69 76 ALA A C 1
ATOM 610 O O . ALA A 1 76 ? 7.782 1.216 -5.984 1.00 84.69 76 ALA A O 1
ATOM 611 N N . LEU A 1 77 ? 9.944 1.385 -6.617 1.00 85.88 77 LEU A N 1
ATOM 612 C CA . LEU A 1 77 ? 10.436 1.943 -5.365 1.00 85.88 77 LEU A CA 1
ATOM 613 C C . LEU A 1 77 ? 9.859 3.337 -5.119 1.00 85.88 77 LEU A C 1
ATOM 615 O O . LEU A 1 77 ? 9.333 3.571 -4.036 1.00 85.88 77 LEU A O 1
ATOM 619 N N . THR A 1 78 ? 9.835 4.212 -6.125 1.00 87.81 78 THR A N 1
ATOM 620 C CA . THR A 1 78 ? 9.255 5.558 -5.991 1.00 87.81 78 THR A CA 1
ATOM 621 C C . THR A 1 78 ? 7.779 5.514 -5.592 1.00 87.81 78 THR A C 1
ATOM 623 O O . THR A 1 78 ? 7.365 6.186 -4.649 1.00 87.81 78 THR A O 1
ATOM 626 N N . HIS A 1 79 ? 6.961 4.691 -6.257 1.00 85.06 79 HIS A N 1
ATOM 627 C CA . HIS A 1 79 ? 5.540 4.575 -5.906 1.00 85.06 79 HIS A CA 1
ATOM 628 C C . HIS A 1 79 ? 5.334 3.984 -4.507 1.00 85.06 79 HIS A C 1
ATOM 630 O O . HIS A 1 79 ? 4.450 4.419 -3.764 1.00 85.06 79 HIS A O 1
ATOM 636 N N . LYS A 1 80 ? 6.174 3.020 -4.121 1.00 89.12 80 LYS A N 1
ATOM 637 C CA . LYS A 1 80 ? 6.170 2.454 -2.774 1.00 89.12 80 LYS A CA 1
ATOM 638 C C . LYS A 1 80 ? 6.505 3.513 -1.718 1.00 89.12 80 LYS A C 1
ATOM 640 O O . LYS A 1 80 ? 5.792 3.610 -0.721 1.00 89.12 80 LYS A O 1
ATOM 645 N N . GLU A 1 81 ? 7.543 4.314 -1.945 1.00 90.06 81 GLU A N 1
ATOM 646 C CA . GLU A 1 81 ? 7.976 5.388 -1.044 1.00 90.06 81 GLU A CA 1
ATOM 647 C C . GLU A 1 81 ? 6.883 6.436 -0.827 1.00 90.06 81 GLU A C 1
ATOM 649 O O . GLU A 1 81 ? 6.694 6.886 0.301 1.00 90.06 81 GLU A O 1
ATOM 654 N N . ILE A 1 82 ? 6.103 6.772 -1.860 1.00 88.25 82 ILE A N 1
ATOM 655 C CA . ILE A 1 82 ? 4.946 7.673 -1.733 1.00 88.25 82 ILE A CA 1
ATOM 656 C C . ILE A 1 82 ? 3.933 7.117 -0.720 1.00 88.25 82 ILE A C 1
ATOM 658 O O . ILE A 1 82 ? 3.453 7.847 0.152 1.00 88.25 82 ILE A O 1
ATOM 662 N N . LEU A 1 83 ? 3.618 5.821 -0.799 1.00 91.56 83 LEU A N 1
ATOM 663 C CA . LEU A 1 83 ? 2.665 5.199 0.120 1.00 91.56 83 LEU A CA 1
ATOM 664 C C . LEU A 1 83 ? 3.230 5.055 1.535 1.00 91.56 83 LEU A C 1
ATOM 666 O O . LEU A 1 83 ? 2.521 5.295 2.512 1.00 91.56 83 LEU A O 1
ATOM 670 N N . GLU A 1 84 ? 4.503 4.688 1.667 1.00 91.81 84 GLU A N 1
ATOM 671 C CA . GLU A 1 84 ? 5.198 4.679 2.958 1.00 91.81 84 GLU A CA 1
ATOM 672 C C . GLU A 1 84 ? 5.244 6.081 3.582 1.00 91.81 84 GLU A C 1
ATOM 674 O O . GLU A 1 84 ? 5.033 6.219 4.786 1.00 91.81 84 GLU A O 1
ATOM 679 N N . GLY A 1 85 ? 5.448 7.121 2.772 1.00 91.69 85 GLY A N 1
ATOM 680 C CA . GLY A 1 85 ? 5.371 8.520 3.180 1.00 91.69 85 GLY A CA 1
ATOM 681 C C . GLY A 1 85 ? 3.993 8.873 3.729 1.00 91.69 85 GLY A C 1
ATOM 682 O O . GLY A 1 85 ? 3.894 9.381 4.842 1.00 91.69 85 GLY A O 1
ATOM 683 N N . TRP A 1 86 ? 2.924 8.511 3.015 1.00 93.38 86 TRP A N 1
ATOM 684 C CA . TRP A 1 86 ? 1.552 8.670 3.508 1.00 93.38 86 TRP A CA 1
ATOM 685 C C . TRP A 1 86 ? 1.333 7.962 4.855 1.00 93.38 86 TRP A C 1
ATOM 687 O O . TRP A 1 86 ? 0.763 8.551 5.772 1.00 93.38 86 TRP A O 1
ATOM 697 N N . ARG A 1 87 ? 1.831 6.728 5.018 1.00 94.06 87 ARG A N 1
ATOM 698 C CA . ARG A 1 87 ? 1.679 5.959 6.266 1.00 94.06 87 ARG A CA 1
ATOM 699 C C . ARG A 1 87 ? 2.390 6.626 7.447 1.00 94.06 87 ARG A C 1
ATOM 701 O O . ARG A 1 87 ? 1.886 6.569 8.563 1.00 94.06 87 ARG A O 1
ATOM 708 N N . LYS A 1 88 ? 3.532 7.279 7.216 1.00 93.06 88 LYS A N 1
ATOM 709 C CA . LYS A 1 88 ? 4.280 8.018 8.251 1.00 93.06 88 LYS A CA 1
ATOM 710 C C . LYS A 1 88 ? 3.563 9.282 8.738 1.00 93.06 88 LYS A C 1
ATOM 712 O O . LYS A 1 88 ? 3.882 9.762 9.817 1.00 93.06 88 LYS A O 1
ATOM 717 N N . LEU A 1 89 ? 2.607 9.812 7.970 1.00 91.50 89 LEU A N 1
ATOM 718 C CA . LEU A 1 89 ? 1.817 10.993 8.342 1.00 91.50 89 LEU A CA 1
ATOM 719 C C . LEU A 1 89 ? 0.606 10.660 9.226 1.00 91.50 89 LEU A C 1
ATOM 721 O O . LEU A 1 89 ? -0.133 11.561 9.623 1.00 91.50 89 LEU A O 1
ATOM 725 N N . LEU A 1 90 ? 0.364 9.380 9.512 1.00 91.88 90 LEU A N 1
ATOM 726 C CA . LEU A 1 90 ? -0.749 8.965 10.356 1.00 91.88 90 LEU A CA 1
ATOM 727 C C . LEU A 1 90 ? -0.542 9.425 11.800 1.00 91.88 90 LEU A C 1
ATOM 729 O O . LEU A 1 90 ? 0.552 9.337 12.355 1.00 91.88 90 LEU A O 1
ATOM 733 N N . THR A 1 91 ? -1.626 9.871 12.430 1.00 90.69 91 THR A N 1
ATOM 734 C CA . THR A 1 91 ? -1.637 10.146 13.869 1.00 90.69 91 THR A CA 1
ATOM 735 C C . THR A 1 91 ? -1.372 8.861 14.661 1.00 90.69 91 THR A C 1
ATOM 737 O O . THR A 1 91 ? -1.772 7.793 14.192 1.00 90.69 91 THR A O 1
ATOM 740 N N . PRO A 1 92 ? -0.803 8.930 15.880 1.00 89.38 92 PRO A N 1
ATOM 741 C CA . PRO A 1 92 ? -0.481 7.742 16.681 1.00 89.38 92 PRO A CA 1
ATOM 742 C C . PRO A 1 92 ? -1.649 6.761 16.860 1.00 89.38 92 PRO A C 1
ATOM 744 O O . PRO A 1 92 ? -1.452 5.557 16.799 1.00 89.38 92 PRO A O 1
ATOM 747 N N . GLU A 1 93 ? -2.874 7.277 16.990 1.00 89.19 93 GLU A N 1
ATOM 748 C CA . GLU A 1 93 ? -4.116 6.492 17.105 1.00 89.19 93 GLU A CA 1
ATOM 749 C C . GLU A 1 93 ? -4.430 5.624 15.872 1.00 89.19 93 GLU A C 1
ATOM 751 O O . GLU A 1 93 ? -5.131 4.623 15.977 1.00 89.19 93 GLU A O 1
ATOM 756 N N . LEU A 1 94 ? -3.950 6.030 14.693 1.00 89.69 94 LEU A N 1
ATOM 757 C CA . LEU A 1 94 ? -4.184 5.358 13.413 1.00 89.69 94 LEU A CA 1
ATOM 758 C C . LEU A 1 94 ? -2.941 4.638 12.897 1.00 89.69 94 LEU A C 1
ATOM 760 O O . LEU A 1 94 ? -3.036 3.921 11.903 1.00 89.69 94 LEU A O 1
ATOM 764 N N . ALA A 1 95 ? -1.785 4.844 13.527 1.00 92.12 95 ALA A N 1
ATOM 765 C CA . ALA A 1 95 ? -0.553 4.166 13.173 1.00 92.12 95 ALA A CA 1
ATOM 766 C C . ALA A 1 95 ? -0.658 2.670 13.504 1.00 92.12 95 ALA A C 1
ATOM 768 O O . ALA A 1 95 ? -1.334 2.267 14.448 1.00 92.12 95 ALA A O 1
ATOM 769 N N . TRP A 1 96 ? 0.005 1.833 12.709 1.00 93.44 96 TRP A N 1
ATOM 770 C CA . TRP A 1 96 ? 0.056 0.392 12.950 1.00 93.44 96 TRP A CA 1
ATOM 771 C C . TRP A 1 96 ? 1.400 -0.192 12.547 1.00 93.44 96 TRP A C 1
ATOM 773 O O . TRP A 1 96 ? 2.053 0.323 11.629 1.00 93.44 96 TRP A O 1
ATOM 783 N N . SER A 1 97 ? 1.774 -1.299 13.188 1.00 91.88 97 SER A N 1
ATOM 784 C CA . SER A 1 97 ? 2.912 -2.121 12.770 1.00 91.88 97 SER A CA 1
ATOM 785 C C . SER A 1 97 ? 2.472 -3.220 11.808 1.00 91.88 97 SER A C 1
ATOM 787 O O . SER A 1 97 ? 1.358 -3.730 11.880 1.00 91.88 97 SER A O 1
ATOM 789 N N . ASP A 1 98 ? 3.370 -3.607 10.907 1.00 91.06 98 ASP A N 1
ATOM 790 C CA . ASP A 1 98 ? 3.167 -4.753 10.022 1.00 91.06 98 ASP A CA 1
ATOM 791 C C . ASP A 1 98 ? 3.093 -6.088 10.785 1.00 91.06 98 ASP A C 1
ATOM 793 O O . ASP A 1 98 ? 2.545 -7.050 10.249 1.00 91.06 98 ASP A O 1
ATOM 797 N N . ASP A 1 99 ? 3.603 -6.139 12.013 1.00 89.69 99 ASP A N 1
ATOM 798 C CA . ASP A 1 99 ? 3.595 -7.337 12.862 1.00 89.69 99 ASP A CA 1
ATOM 799 C C . ASP A 1 99 ? 2.440 -7.339 13.879 1.00 89.69 99 ASP A C 1
ATOM 801 O O . ASP A 1 99 ? 2.272 -8.285 14.645 1.00 89.69 99 ASP A O 1
ATOM 805 N N . GLU A 1 100 ? 1.634 -6.273 13.901 1.00 90.00 100 GLU A N 1
ATOM 806 C CA . GLU A 1 100 ?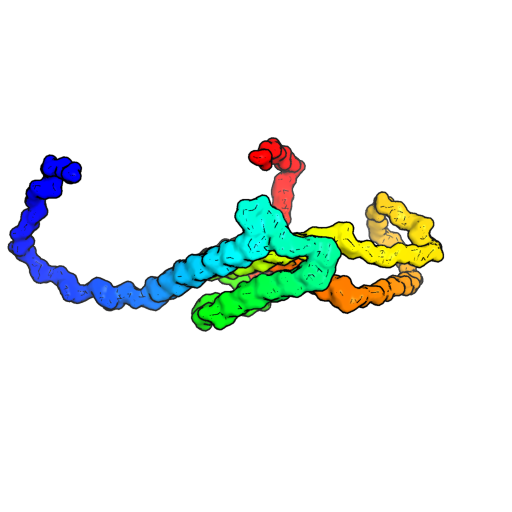 0.461 -6.173 14.766 1.00 90.00 100 GLU A CA 1
ATOM 807 C C . GLU A 1 100 ? -0.680 -7.061 14.251 1.00 90.00 100 GLU A C 1
ATOM 809 O O . GLU A 1 100 ? -0.866 -7.246 13.043 1.00 90.00 100 GLU A O 1
ATOM 814 N N . TYR A 1 101 ? -1.501 -7.571 15.171 1.00 90.62 101 TYR A N 1
ATOM 815 C CA . TYR A 1 101 ? -2.719 -8.279 14.803 1.00 90.62 101 TYR A CA 1
ATOM 816 C C . TYR A 1 101 ? -3.689 -7.388 14.003 1.00 90.62 101 TYR A C 1
ATOM 818 O O . TYR A 1 101 ? -3.689 -6.159 14.142 1.00 90.62 101 TYR A O 1
ATOM 826 N N . PRO A 1 102 ? -4.543 -7.987 13.155 1.00 90.81 102 PRO A N 1
ATOM 827 C CA . PRO A 1 102 ? -5.553 -7.240 12.416 1.00 90.81 102 PRO A CA 1
ATOM 828 C C . PRO A 1 102 ? -6.493 -6.493 13.351 1.00 90.81 102 PRO A C 1
ATOM 830 O O . PRO A 1 102 ? -6.842 -6.979 14.426 1.00 90.81 102 PRO A O 1
ATOM 833 N N . SER A 1 103 ? -6.892 -5.298 12.927 1.00 91.12 103 SER A N 1
ATOM 834 C CA . SER A 1 103 ? -7.803 -4.485 13.719 1.00 91.12 103 SER A CA 1
ATOM 835 C C . SER A 1 103 ? -9.209 -5.070 13.676 1.00 91.12 103 SER A C 1
ATOM 837 O O . SER A 1 103 ? -9.698 -5.457 12.616 1.00 91.12 103 SER A O 1
ATOM 839 N N . THR A 1 104 ? -9.870 -5.078 14.827 1.00 91.00 104 THR A N 1
ATOM 840 C CA . THR A 1 104 ? -11.281 -5.456 14.952 1.00 91.00 104 THR A CA 1
ATOM 841 C C . THR A 1 104 ? -12.219 -4.302 14.606 1.00 91.00 104 THR A C 1
ATOM 843 O O . THR A 1 104 ? -13.393 -4.526 14.315 1.00 91.00 104 THR A O 1
ATOM 846 N N . ASP A 1 105 ? -11.700 -3.069 14.573 1.00 89.88 105 ASP A N 1
ATOM 847 C CA . ASP A 1 105 ? -12.425 -1.903 14.084 1.00 89.88 105 ASP A CA 1
ATOM 848 C C . ASP A 1 105 ? -12.473 -1.930 12.550 1.00 89.88 105 ASP A C 1
ATOM 850 O O . ASP A 1 105 ? -11.449 -1.858 11.863 1.00 89.88 105 ASP A O 1
ATOM 854 N N . LEU A 1 106 ? -13.691 -1.988 12.009 1.00 91.00 106 LEU A N 1
ATOM 855 C CA . LEU A 1 106 ? -13.953 -2.035 10.571 1.00 91.00 106 LEU A CA 1
ATOM 856 C C . LEU A 1 106 ? -13.296 -0.879 9.798 1.00 91.00 106 LEU A C 1
ATOM 858 O O . LEU A 1 106 ? -12.846 -1.073 8.668 1.00 91.00 106 LEU A O 1
ATOM 862 N N . ASN A 1 107 ? -13.252 0.331 10.355 1.00 90.62 107 ASN A N 1
ATOM 863 C CA . ASN A 1 107 ? -12.691 1.495 9.673 1.00 90.62 107 ASN A CA 1
ATOM 864 C C . ASN A 1 107 ? -11.166 1.441 9.639 1.00 90.62 107 ASN A C 1
ATOM 866 O O . ASN A 1 107 ? -10.576 1.699 8.587 1.00 90.62 107 ASN A O 1
ATOM 870 N N . ILE A 1 108 ? -10.529 1.060 10.748 1.00 92.31 108 ILE A N 1
ATOM 871 C CA . ILE A 1 108 ? -9.072 0.879 10.799 1.00 92.31 108 ILE A CA 1
ATOM 872 C C . ILE A 1 108 ? -8.665 -0.262 9.864 1.00 92.31 108 ILE A C 1
ATOM 874 O O . ILE A 1 108 ? -7.778 -0.092 9.026 1.00 92.31 108 ILE A O 1
ATOM 878 N N . ALA A 1 109 ? -9.358 -1.397 9.933 1.00 93.56 109 ALA A N 1
ATOM 879 C CA . ALA A 1 109 ? -9.153 -2.530 9.039 1.00 93.56 109 ALA A CA 1
ATOM 880 C C . ALA A 1 109 ? -9.292 -2.144 7.560 1.00 93.56 109 ALA A C 1
ATOM 882 O O . ALA A 1 109 ? -8.427 -2.478 6.751 1.00 93.56 109 ALA A O 1
ATOM 883 N N . ARG A 1 110 ? -10.317 -1.359 7.198 1.00 92.62 110 ARG A N 1
ATOM 884 C CA . ARG A 1 110 ? -10.491 -0.820 5.837 1.00 92.62 110 ARG A CA 1
ATOM 885 C C . ARG A 1 110 ? -9.316 0.042 5.396 1.00 92.62 110 ARG A C 1
ATOM 887 O O . ARG A 1 110 ? -8.873 -0.088 4.256 1.00 92.62 110 ARG A O 1
ATOM 894 N N . VAL A 1 111 ? -8.813 0.920 6.262 1.00 93.31 111 VAL A N 1
ATOM 895 C CA . VAL A 1 111 ? -7.643 1.758 5.960 1.00 93.31 111 VAL A CA 1
ATOM 896 C C . VAL A 1 111 ? -6.406 0.889 5.730 1.00 93.31 111 VAL A C 1
ATOM 898 O O . VAL A 1 111 ? -5.753 1.039 4.695 1.00 93.31 111 VAL A O 1
ATOM 901 N N . ARG A 1 112 ? -6.123 -0.057 6.636 1.00 94.88 112 ARG A N 1
ATOM 902 C CA . ARG A 1 112 ? -4.995 -0.998 6.522 1.00 94.88 112 ARG A CA 1
ATOM 903 C C . ARG A 1 112 ? -5.094 -1.821 5.234 1.00 94.88 112 ARG A C 1
ATOM 905 O O . ARG A 1 112 ? -4.156 -1.849 4.438 1.00 94.88 112 ARG A O 1
ATOM 912 N N . ALA A 1 113 ? -6.254 -2.419 4.972 1.00 94.50 113 ALA A N 1
ATOM 913 C CA . ALA A 1 113 ? -6.508 -3.211 3.773 1.00 94.50 113 ALA A CA 1
ATOM 914 C C . ALA A 1 113 ? -6.329 -2.393 2.492 1.00 94.50 113 ALA A C 1
ATOM 916 O O . ALA A 1 113 ? -5.732 -2.878 1.530 1.00 94.50 113 ALA A O 1
ATOM 917 N N . LYS A 1 114 ? -6.792 -1.138 2.486 1.00 94.06 114 LYS A N 1
ATOM 918 C CA . LYS A 1 114 ? -6.656 -0.225 1.350 1.00 94.06 114 LYS A CA 1
ATOM 919 C C . LYS A 1 114 ? -5.212 0.193 1.097 1.00 94.06 114 LYS A C 1
ATOM 921 O O . LYS A 1 114 ? -4.814 0.277 -0.060 1.00 94.06 114 LYS A O 1
ATOM 926 N N . TYR A 1 115 ? -4.434 0.424 2.150 1.00 95.50 115 TYR A N 1
ATOM 927 C CA . TYR A 1 115 ? -3.003 0.690 2.034 1.00 95.50 115 TYR A CA 1
ATOM 928 C C . TYR A 1 115 ? -2.281 -0.486 1.360 1.00 95.50 115 TYR A C 1
ATOM 930 O O . TYR A 1 115 ? -1.634 -0.305 0.328 1.00 95.50 115 TYR A O 1
ATOM 938 N N . TYR A 1 116 ? -2.460 -1.707 1.874 1.00 96.19 116 TYR A N 1
ATOM 939 C CA . TYR A 1 116 ? -1.815 -2.892 1.301 1.00 96.19 116 TYR A CA 1
ATOM 940 C C . TYR A 1 116 ? -2.347 -3.239 -0.097 1.00 96.19 116 TYR A C 1
ATOM 942 O O . TYR A 1 116 ? -1.573 -3.600 -0.980 1.00 96.19 116 TYR A O 1
ATOM 950 N N . GLY A 1 117 ? -3.648 -3.066 -0.340 1.00 94.56 117 GLY A N 1
ATOM 951 C CA . GLY A 1 117 ? -4.246 -3.239 -1.665 1.00 94.56 117 GLY A CA 1
ATOM 952 C C . GLY A 1 117 ? -3.697 -2.231 -2.681 1.00 94.56 117 GLY A C 1
ATOM 953 O O . GLY A 1 117 ? -3.446 -2.583 -3.831 1.00 94.56 117 GLY A O 1
ATOM 954 N N . GLY A 1 118 ? -3.431 -1.000 -2.239 1.00 92.06 118 GLY A N 1
ATOM 955 C CA . GLY A 1 118 ? -2.743 0.027 -3.015 1.00 92.06 118 GLY A CA 1
ATOM 956 C C . GLY A 1 118 ? -1.316 -0.366 -3.387 1.00 92.06 118 GLY A C 1
ATOM 957 O O . GLY A 1 118 ? -0.965 -0.313 -4.564 1.00 92.06 118 GLY A O 1
ATOM 958 N N . LEU A 1 119 ? -0.523 -0.838 -2.417 1.00 93.50 119 LEU A N 1
ATOM 959 C CA . LEU A 1 119 ? 0.813 -1.389 -2.681 1.00 93.50 119 LEU A CA 1
ATOM 960 C C . LEU A 1 119 ? 0.754 -2.538 -3.690 1.00 93.50 119 LEU A C 1
ATOM 962 O O . LEU A 1 119 ? 1.527 -2.556 -4.643 1.00 93.50 119 LEU A O 1
ATOM 966 N N . TYR A 1 120 ? -0.181 -3.474 -3.525 1.00 93.81 120 TYR A N 1
ATOM 967 C CA . TYR A 1 120 ? -0.369 -4.568 -4.475 1.00 93.81 120 TYR A CA 1
ATOM 968 C C . TYR A 1 120 ? -0.651 -4.040 -5.890 1.00 93.81 120 TYR A C 1
ATOM 970 O O . TYR A 1 120 ? 0.039 -4.435 -6.827 1.00 93.81 120 TYR A O 1
ATOM 978 N N . MET A 1 121 ? -1.597 -3.110 -6.050 1.00 89.50 121 MET A N 1
ATOM 979 C CA . MET A 1 121 ? -1.925 -2.508 -7.350 1.00 89.50 121 MET A CA 1
ATOM 980 C C . MET A 1 121 ? -0.737 -1.803 -8.005 1.00 89.50 121 MET A C 1
ATOM 982 O O . MET A 1 121 ? -0.538 -1.957 -9.211 1.00 89.50 121 MET A O 1
ATOM 986 N N . MET A 1 122 ? 0.066 -1.078 -7.225 1.00 88.12 122 MET A N 1
ATOM 987 C CA . MET A 1 122 ? 1.259 -0.398 -7.733 1.00 88.12 122 MET A CA 1
ATOM 988 C C . MET A 1 122 ? 2.360 -1.373 -8.124 1.00 88.12 122 MET A C 1
ATOM 990 O O . MET A 1 122 ? 3.051 -1.140 -9.110 1.00 88.12 122 MET A O 1
ATOM 994 N N . LEU A 1 123 ? 2.528 -2.463 -7.368 1.00 90.38 123 LEU A N 1
ATOM 995 C CA . LEU A 1 123 ? 3.623 -3.405 -7.582 1.00 90.38 123 LEU A CA 1
ATOM 996 C C . LEU A 1 123 ? 3.302 -4.524 -8.586 1.00 90.38 123 LEU A C 1
ATOM 998 O O . LEU A 1 123 ? 4.207 -5.193 -9.090 1.00 90.38 123 LEU A O 1
ATOM 1002 N N . ARG A 1 124 ? 2.020 -4.726 -8.905 1.00 88.88 124 ARG A N 1
ATOM 1003 C CA . ARG A 1 124 ? 1.527 -5.779 -9.805 1.00 88.88 124 ARG A CA 1
ATOM 1004 C C . ARG A 1 124 ? 2.209 -5.816 -11.182 1.00 88.88 124 ARG A C 1
ATOM 1006 O O . ARG A 1 124 ? 2.504 -6.923 -11.639 1.00 88.88 124 ARG A O 1
ATOM 1013 N N . PRO A 1 125 ? 2.490 -4.683 -11.856 1.00 81.69 125 PRO A N 1
ATOM 1014 C CA . PRO A 1 125 ? 3.190 -4.694 -13.143 1.00 81.69 125 PRO A CA 1
ATOM 1015 C C . PRO A 1 125 ? 4.577 -5.332 -13.052 1.00 81.69 125 PRO A C 1
ATOM 1017 O O . PRO A 1 125 ? 4.986 -6.078 -13.938 1.00 81.69 125 PRO A O 1
ATOM 1020 N N . TYR A 1 126 ? 5.271 -5.101 -11.941 1.00 82.81 126 TYR A N 1
ATOM 1021 C CA . TYR A 1 126 ? 6.624 -5.596 -11.721 1.00 82.81 126 TYR A CA 1
ATOM 1022 C C . TYR A 1 126 ? 6.634 -7.074 -11.334 1.00 82.81 126 TYR A C 1
ATOM 1024 O O . TYR A 1 126 ? 7.511 -7.810 -11.773 1.00 82.81 126 TYR A O 1
ATOM 1032 N N . LEU A 1 127 ? 5.620 -7.543 -10.595 1.00 86.88 127 LEU A N 1
ATOM 1033 C CA . LEU A 1 127 ? 5.409 -8.977 -10.369 1.00 86.88 127 LEU A CA 1
ATOM 1034 C C . LEU A 1 127 ? 5.202 -9.721 -11.696 1.00 86.88 127 LEU A C 1
ATOM 1036 O O . LEU A 1 127 ? 5.775 -10.789 -11.905 1.00 86.88 127 LEU A O 1
ATOM 1040 N N . LYS A 1 128 ? 4.417 -9.141 -12.615 1.00 83.56 128 LYS A N 1
ATOM 1041 C CA . LYS A 1 128 ? 4.231 -9.705 -13.958 1.00 83.56 128 LYS A CA 1
ATOM 1042 C C . LYS A 1 128 ? 5.564 -9.788 -14.704 1.00 83.56 128 LYS A C 1
ATOM 1044 O O . LYS A 1 128 ? 5.853 -10.818 -15.307 1.00 83.56 128 LYS A O 1
ATOM 1049 N N . LEU A 1 129 ? 6.385 -8.741 -14.631 1.00 78.12 129 LEU A N 1
ATOM 1050 C CA . LEU A 1 129 ? 7.699 -8.741 -15.267 1.00 78.12 129 LEU A CA 1
ATOM 1051 C C . LEU A 1 129 ? 8.617 -9.824 -14.695 1.00 78.12 129 LEU A C 1
ATOM 1053 O O . LEU A 1 129 ? 9.187 -10.602 -15.459 1.00 78.12 129 LEU A O 1
ATOM 1057 N N . ALA A 1 130 ? 8.690 -9.910 -13.364 1.00 79.88 130 ALA A N 1
ATOM 1058 C CA . ALA A 1 130 ? 9.463 -10.918 -12.649 1.00 79.88 130 ALA A CA 1
ATOM 1059 C C . ALA A 1 130 ? 9.074 -12.339 -13.077 1.00 79.88 130 ALA A C 1
ATOM 1061 O O . ALA A 1 130 ? 9.935 -13.184 -13.281 1.00 79.88 130 ALA A O 1
ATOM 1062 N N . SER A 1 131 ? 7.776 -12.599 -13.253 1.00 79.44 131 SER A N 1
ATOM 1063 C CA . SER A 1 131 ? 7.282 -13.933 -13.599 1.00 79.44 131 SER A CA 1
ATOM 1064 C C . SER A 1 131 ? 7.510 -14.331 -15.057 1.00 79.44 131 SER A C 1
ATOM 1066 O O . SER A 1 131 ? 7.601 -15.523 -15.331 1.00 79.44 131 SER A O 1
ATOM 1068 N N . HIS A 1 132 ? 7.510 -13.378 -15.993 1.00 73.31 132 HIS A N 1
ATOM 1069 C CA . HIS A 1 132 ? 7.510 -13.682 -17.431 1.00 73.31 132 HIS A CA 1
ATOM 1070 C C . HIS A 1 132 ? 8.831 -13.381 -18.142 1.00 73.31 132 HIS A C 1
ATOM 1072 O O . HIS A 1 132 ? 9.017 -13.850 -19.258 1.00 73.31 132 HIS A O 1
ATOM 1078 N N . THR A 1 133 ? 9.721 -12.599 -17.526 1.00 67.06 133 THR A N 1
ATOM 1079 C CA . THR A 1 133 ? 10.906 -12.033 -18.208 1.00 67.06 133 THR A CA 1
ATOM 1080 C C . THR A 1 133 ? 12.210 -12.385 -17.504 1.00 67.06 133 THR A C 1
ATOM 1082 O O . THR A 1 133 ? 13.278 -12.246 -18.091 1.00 67.06 133 THR A O 1
ATOM 1085 N N . LEU A 1 134 ? 12.152 -12.858 -16.253 1.00 65.31 134 LEU A N 1
ATOM 1086 C CA . LEU A 1 134 ? 13.317 -13.458 -15.612 1.00 65.31 134 LEU A CA 1
ATOM 1087 C C . LEU A 1 134 ? 13.541 -14.842 -16.224 1.00 65.31 134 LEU A C 1
ATOM 1089 O O . LEU A 1 134 ? 12.997 -15.843 -15.761 1.00 65.31 134 LEU A O 1
ATOM 1093 N N . GLU A 1 135 ? 14.342 -14.886 -17.284 1.00 59.81 135 GLU A N 1
ATOM 1094 C CA . GLU A 1 135 ? 14.966 -16.127 -17.717 1.00 59.81 135 GLU A CA 1
ATOM 1095 C C . GLU A 1 135 ? 15.969 -16.539 -16.639 1.00 59.81 135 GLU A C 1
ATOM 1097 O O . GLU A 1 135 ? 17.027 -15.931 -16.460 1.00 59.81 135 GLU A O 1
ATOM 1102 N N . PHE A 1 136 ? 15.603 -17.555 -15.860 1.00 58.78 136 PHE A N 1
ATOM 1103 C CA . PHE A 1 136 ? 16.566 -18.238 -15.012 1.00 58.78 136 PHE A CA 1
ATOM 1104 C C . PHE A 1 136 ? 17.547 -18.979 -15.927 1.00 58.78 136 PHE A C 1
ATOM 1106 O O . PHE A 1 136 ? 17.106 -19.573 -16.917 1.00 58.78 136 PHE A O 1
ATOM 1113 N N . PRO A 1 137 ? 18.861 -18.951 -15.638 1.00 57.00 137 PRO A N 1
ATOM 1114 C CA . PRO A 1 137 ? 19.832 -19.654 -16.455 1.00 57.00 137 PRO A CA 1
ATOM 1115 C C . PRO A 1 137 ? 19.423 -21.124 -16.593 1.00 57.00 137 PRO A C 1
ATOM 1117 O O . PRO A 1 137 ? 18.911 -21.711 -15.629 1.00 57.00 137 PRO A O 1
ATOM 1120 N N . PRO A 1 138 ? 19.606 -21.711 -17.789 1.00 55.28 138 PRO A N 1
ATOM 1121 C CA . PRO A 1 138 ? 19.203 -23.080 -18.032 1.00 55.28 138 PRO A CA 1
ATOM 1122 C C . PRO A 1 138 ? 19.882 -23.991 -17.007 1.00 55.28 138 PRO A C 1
ATOM 1124 O O . PRO A 1 138 ? 21.051 -23.771 -16.663 1.00 55.28 138 PRO A O 1
ATOM 1127 N N . PRO A 1 139 ? 19.168 -25.010 -16.502 1.00 54.34 139 PRO A N 1
ATOM 1128 C CA . PRO A 1 139 ? 19.782 -25.977 -15.614 1.00 54.34 139 PRO A CA 1
ATOM 1129 C C . PRO A 1 139 ? 20.974 -26.621 -16.350 1.00 54.34 139 PRO A C 1
ATOM 1131 O O . PRO A 1 139 ? 20.919 -26.793 -17.574 1.00 54.34 139 PRO A O 1
ATOM 1134 N N . PRO A 1 140 ? 22.081 -26.916 -15.646 1.00 56.72 140 PRO A N 1
ATOM 1135 C CA . PRO A 1 140 ? 23.328 -27.324 -16.278 1.00 56.72 140 PRO A CA 1
ATOM 1136 C C . PRO A 1 140 ? 23.122 -28.542 -17.194 1.00 56.72 140 PRO A C 1
ATOM 1138 O O . PRO A 1 140 ? 22.304 -29.419 -16.878 1.00 56.72 140 PRO A O 1
ATOM 1141 N N . PRO A 1 141 ? 23.856 -28.626 -18.321 1.00 47.38 141 PRO A N 1
ATOM 1142 C CA . PRO A 1 141 ? 23.742 -29.740 -19.256 1.00 47.38 141 PRO A CA 1
ATOM 1143 C C . PRO A 1 141 ? 23.974 -31.061 -18.510 1.00 47.38 141 PRO A C 1
ATOM 1145 O O . PRO A 1 141 ? 25.058 -31.315 -17.993 1.00 47.38 141 PRO A O 1
ATOM 1148 N N . GLY A 1 142 ? 22.909 -31.862 -18.394 1.00 52.69 142 GLY A N 1
ATOM 1149 C CA . GLY A 1 142 ? 22.859 -33.076 -17.567 1.00 52.69 142 GLY A CA 1
ATOM 1150 C C . GLY A 1 142 ? 21.580 -33.245 -16.733 1.00 52.69 142 GLY A C 1
ATOM 1151 O O . GLY A 1 142 ? 21.327 -34.335 -16.234 1.00 52.69 142 GLY A O 1
ATOM 1152 N N . THR A 1 143 ? 20.735 -32.212 -16.612 1.00 51.97 143 THR A N 1
ATOM 1153 C CA . THR A 1 143 ? 19.430 -32.273 -15.900 1.00 51.97 143 THR A CA 1
ATOM 1154 C C . THR A 1 143 ? 18.212 -32.384 -16.827 1.00 51.97 143 THR A C 1
ATOM 1156 O O . THR A 1 143 ? 17.071 -32.144 -16.428 1.00 51.97 143 THR A O 1
ATOM 1159 N N . THR A 1 144 ? 18.422 -32.805 -18.074 1.00 44.41 144 THR A N 1
ATOM 1160 C CA . THR A 1 144 ? 17.347 -33.194 -18.995 1.00 44.41 144 THR A CA 1
ATOM 1161 C C . THR A 1 144 ? 16.720 -34.511 -18.533 1.00 44.41 144 THR A C 1
ATOM 1163 O O . THR A 1 144 ? 17.156 -35.589 -18.932 1.00 44.41 144 THR A O 1
ATOM 1166 N N . GLY A 1 145 ? 15.715 -34.434 -17.660 1.00 44.12 145 GLY A N 1
ATOM 1167 C CA . GLY A 1 145 ? 14.983 -35.626 -17.224 1.00 44.12 145 GLY A CA 1
ATOM 1168 C C . GLY A 1 145 ? 13.860 -35.436 -16.206 1.00 44.12 145 GLY A C 1
ATOM 1169 O O . GLY A 1 145 ? 13.203 -36.414 -15.875 1.00 44.12 145 GLY A O 1
ATOM 1170 N N . ALA A 1 146 ? 13.590 -34.225 -15.712 1.00 42.62 146 ALA A N 1
ATOM 1171 C CA . ALA A 1 146 ? 12.430 -33.991 -14.851 1.00 42.62 146 ALA A CA 1
ATOM 1172 C C . ALA A 1 146 ? 11.284 -33.396 -15.676 1.00 42.62 146 ALA A C 1
ATOM 1174 O O . ALA A 1 146 ? 11.013 -32.196 -15.649 1.00 42.62 146 ALA A O 1
ATOM 1175 N N . THR A 1 147 ? 10.626 -34.258 -16.448 1.00 39.84 147 THR A N 1
ATOM 1176 C CA . THR A 1 147 ? 9.284 -34.000 -16.968 1.00 39.84 147 THR A CA 1
ATOM 1177 C C . THR A 1 147 ? 8.382 -33.495 -15.846 1.00 39.84 147 THR A C 1
ATOM 1179 O O . THR A 1 147 ? 8.292 -34.099 -14.776 1.00 39.84 147 THR A O 1
ATOM 1182 N N . GLN A 1 148 ? 7.703 -32.385 -16.120 1.00 47.78 148 GLN A N 1
ATOM 1183 C CA . GLN A 1 148 ? 6.580 -31.891 -15.341 1.00 47.78 148 GLN A CA 1
ATOM 1184 C C . GLN A 1 148 ? 5.480 -32.961 -15.342 1.00 47.78 148 GLN A C 1
ATOM 1186 O O . GLN A 1 148 ? 4.764 -33.093 -16.328 1.00 47.78 148 GLN A O 1
ATOM 1191 N N . ASN A 1 149 ? 5.444 -33.792 -14.300 1.00 44.53 149 ASN A N 1
ATOM 1192 C CA . ASN A 1 149 ? 4.294 -34.531 -13.763 1.00 44.53 149 ASN A CA 1
ATOM 1193 C C . ASN A 1 149 ? 4.813 -35.681 -12.895 1.00 44.53 149 ASN A C 1
ATOM 1195 O O . ASN A 1 149 ? 5.293 -36.680 -13.422 1.00 44.53 149 ASN A O 1
ATOM 1199 N N . ASN A 1 150 ? 4.712 -35.533 -11.572 1.00 36.91 150 ASN A N 1
ATOM 1200 C CA . ASN A 1 150 ? 4.167 -36.557 -10.673 1.00 36.91 150 ASN A CA 1
ATOM 1201 C C . ASN A 1 150 ? 4.350 -36.144 -9.207 1.00 36.91 150 ASN A C 1
ATOM 1203 O O . ASN A 1 150 ? 5.464 -35.954 -8.726 1.00 36.91 150 ASN A O 1
ATOM 1207 N N . SER A 1 151 ? 3.245 -36.109 -8.465 1.00 38.28 151 SER A N 1
ATOM 1208 C CA . SER A 1 151 ? 3.257 -36.677 -7.113 1.00 38.28 151 SER A CA 1
ATOM 1209 C C . SER A 1 151 ? 3.406 -38.198 -7.265 1.00 38.28 151 SER A C 1
ATOM 1211 O O . SER A 1 151 ? 2.792 -38.756 -8.177 1.00 38.28 151 SER A O 1
ATOM 1213 N N . PRO A 1 152 ? 4.192 -38.884 -6.416 1.00 44.16 152 PRO A N 1
ATOM 1214 C CA . PRO A 1 152 ? 3.535 -39.544 -5.288 1.00 44.16 152 PRO A CA 1
ATOM 1215 C C . PRO A 1 152 ? 4.401 -39.694 -4.017 1.00 44.16 152 PRO A C 1
ATOM 1217 O O . PRO A 1 152 ? 5.523 -40.170 -4.066 1.00 44.16 152 PRO A O 1
ATOM 1220 N N . SER A 1 153 ? 3.778 -39.369 -2.880 1.00 38.50 153 SER A N 1
ATOM 1221 C CA . SER A 1 153 ? 3.590 -40.230 -1.693 1.00 38.50 153 SER A CA 1
ATOM 1222 C C . SER A 1 153 ? 4.801 -40.798 -0.890 1.00 38.50 153 SER A C 1
ATOM 1224 O O . SER A 1 153 ? 5.938 -40.770 -1.342 1.00 38.50 153 SER A O 1
ATOM 1226 N N . PRO A 1 154 ? 4.548 -41.251 0.360 1.00 50.19 154 PRO A N 1
ATOM 1227 C CA . PRO A 1 154 ? 5.491 -41.318 1.474 1.00 50.19 154 PRO A CA 1
ATOM 1228 C C . PRO A 1 154 ? 6.257 -42.648 1.534 1.00 50.19 154 PRO A C 1
ATOM 1230 O O . PRO A 1 154 ? 5.767 -43.666 1.062 1.00 50.19 154 PRO A O 1
ATOM 1233 N N . TYR A 1 155 ? 7.392 -42.633 2.237 1.00 46.06 155 TYR A N 1
ATOM 1234 C CA . TYR A 1 155 ? 8.357 -43.723 2.459 1.00 46.06 155 TYR A CA 1
ATOM 1235 C C . TYR A 1 155 ? 9.399 -43.930 1.356 1.00 46.06 155 TYR A C 1
ATOM 1237 O O . TYR A 1 155 ? 9.132 -44.463 0.286 1.00 46.06 155 TYR A O 1
ATOM 1245 N N . GLY A 1 156 ? 10.642 -43.578 1.693 1.00 37.59 156 GLY A N 1
ATOM 1246 C CA . GLY A 1 156 ? 11.824 -43.940 0.919 1.00 37.59 156 GLY A CA 1
ATOM 1247 C C . GLY A 1 156 ? 12.973 -42.978 1.168 1.00 37.59 156 GLY A C 1
ATOM 1248 O O . GLY A 1 156 ? 13.093 -41.960 0.493 1.00 37.59 156 GLY A O 1
ATOM 1249 N N . ASN A 1 157 ? 13.813 -43.292 2.153 1.00 51.22 157 ASN A N 1
ATOM 1250 C CA . ASN A 1 157 ? 15.079 -42.605 2.373 1.00 51.22 157 ASN A CA 1
ATOM 1251 C C . ASN A 1 157 ? 15.923 -42.611 1.091 1.00 51.22 157 ASN A C 1
ATOM 1253 O O . ASN A 1 157 ? 16.335 -43.668 0.622 1.00 51.22 157 ASN A O 1
ATOM 1257 N N . ALA A 1 158 ? 16.262 -41.423 0.603 1.00 38.16 158 ALA A N 1
ATOM 1258 C CA . ALA A 1 158 ? 17.453 -41.199 -0.199 1.00 38.16 158 ALA A CA 1
ATOM 1259 C C . ALA A 1 158 ? 18.035 -39.841 0.197 1.00 38.16 158 ALA A C 1
ATOM 1261 O O . ALA A 1 158 ? 17.752 -38.803 -0.404 1.00 38.16 158 ALA A O 1
ATOM 1262 N N . ALA A 1 159 ? 18.846 -39.868 1.255 1.00 48.31 159 ALA A N 1
ATOM 1263 C CA . ALA A 1 159 ? 19.871 -38.867 1.473 1.00 48.31 159 ALA A CA 1
ATOM 1264 C C . ALA A 1 159 ? 20.834 -38.941 0.283 1.00 48.31 159 ALA A C 1
ATOM 1266 O O . ALA A 1 159 ? 21.731 -39.776 0.230 1.00 48.31 159 ALA A O 1
ATOM 1267 N N . SER A 1 160 ? 20.605 -38.095 -0.710 1.00 42.75 160 SER A N 1
ATOM 1268 C CA . SER A 1 160 ? 21.610 -37.777 -1.707 1.00 42.75 160 SER A CA 1
ATOM 1269 C C . SER A 1 160 ? 21.687 -36.267 -1.736 1.00 42.75 160 SER A C 1
ATOM 1271 O O . SER A 1 160 ? 20.674 -35.606 -1.980 1.00 42.75 160 SER A O 1
ATOM 1273 N N . ASN A 1 161 ? 22.862 -35.748 -1.378 1.00 46.28 161 ASN A N 1
ATOM 1274 C CA . ASN A 1 161 ? 23.226 -34.341 -1.446 1.00 46.28 161 ASN A CA 1
ATOM 1275 C C . ASN A 1 161 ? 22.820 -33.793 -2.813 1.00 46.28 161 ASN A C 1
ATOM 1277 O O . ASN A 1 161 ? 23.568 -33.879 -3.787 1.00 46.28 161 ASN A O 1
ATOM 1281 N N . ARG A 1 162 ? 21.624 -33.210 -2.888 1.00 49.12 162 ARG A N 1
ATOM 1282 C CA . ARG A 1 162 ? 21.279 -32.316 -3.977 1.00 49.12 162 ARG A CA 1
ATOM 1283 C C . ARG A 1 162 ? 22.116 -31.081 -3.705 1.00 49.12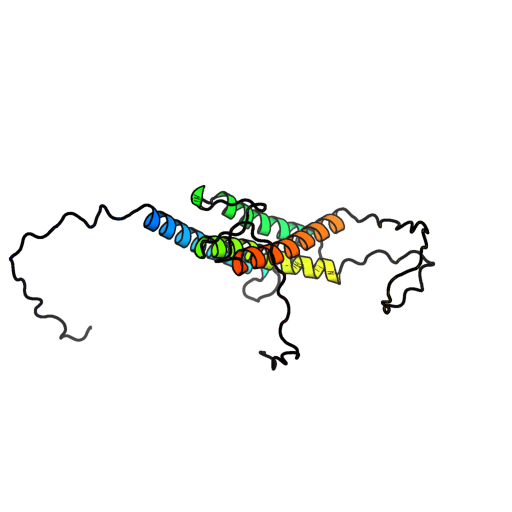 162 ARG A C 1
ATOM 1285 O O . ARG A 1 162 ? 21.712 -30.230 -2.917 1.00 49.12 162 ARG A O 1
ATOM 1292 N N . ASN A 1 163 ? 23.297 -31.013 -4.314 1.00 42.22 163 ASN A N 1
ATOM 1293 C CA . ASN A 1 163 ? 23.954 -29.739 -4.560 1.00 42.22 163 ASN A CA 1
ATOM 1294 C C . ASN A 1 163 ? 22.998 -28.949 -5.455 1.00 42.22 163 ASN A C 1
ATOM 1296 O O . ASN A 1 163 ? 23.079 -28.992 -6.680 1.00 42.22 163 ASN A O 1
ATOM 1300 N N . VAL A 1 164 ? 22.021 -28.297 -4.826 1.00 46.94 164 VAL A N 1
ATOM 1301 C CA . VAL A 1 164 ? 21.249 -27.230 -5.438 1.00 46.94 164 VAL A CA 1
ATOM 1302 C C . VAL A 1 164 ? 22.273 -26.127 -5.629 1.00 46.94 164 VAL A C 1
ATOM 1304 O O . VAL A 1 164 ? 22.579 -25.384 -4.701 1.00 46.94 164 VAL A O 1
ATOM 1307 N N . GLN A 1 165 ? 22.907 -26.115 -6.797 1.00 49.53 165 GLN A N 1
ATOM 1308 C CA . GLN A 1 165 ? 23.817 -25.053 -7.174 1.00 49.53 165 GLN A CA 1
ATOM 1309 C C . GLN A 1 165 ? 22.955 -23.795 -7.248 1.00 49.53 165 GLN A C 1
ATOM 1311 O O . GLN A 1 165 ? 22.153 -23.637 -8.169 1.00 49.53 165 GLN A O 1
ATOM 1316 N N . MET A 1 166 ? 23.013 -22.982 -6.189 1.00 53.94 166 MET A N 1
ATOM 1317 C CA . MET A 1 166 ? 22.264 -21.738 -6.124 1.00 53.94 166 MET A CA 1
ATOM 1318 C C . MET A 1 166 ? 22.740 -20.884 -7.290 1.00 53.94 166 MET A C 1
ATOM 1320 O O . MET A 1 166 ? 23.923 -20.564 -7.391 1.00 53.94 166 MET A O 1
ATOM 1324 N N . VAL A 1 167 ? 21.823 -20.604 -8.209 1.00 62.28 167 VAL A N 1
ATOM 1325 C CA . VAL A 1 167 ? 22.059 -19.664 -9.296 1.00 62.28 167 VAL A CA 1
ATOM 1326 C C . VAL A 1 167 ? 22.396 -18.323 -8.659 1.00 62.28 167 VAL A C 1
ATOM 1328 O O . VAL A 1 167 ? 21.593 -17.802 -7.885 1.00 62.28 167 VAL A O 1
ATOM 1331 N N . ASP A 1 168 ? 23.573 -17.788 -8.975 1.00 69.81 168 ASP A N 1
ATOM 1332 C CA . ASP A 1 168 ? 23.925 -16.436 -8.564 1.00 69.81 168 ASP A CA 1
ATOM 1333 C C . ASP A 1 168 ? 23.146 -15.452 -9.440 1.00 69.81 168 ASP A C 1
ATOM 1335 O O . ASP A 1 168 ? 23.265 -15.452 -10.668 1.00 69.81 168 ASP A O 1
ATOM 1339 N N . LEU A 1 169 ? 22.258 -14.693 -8.808 1.00 75.75 169 LEU A N 1
ATOM 1340 C CA . LEU A 1 169 ? 21.370 -13.759 -9.488 1.00 75.75 169 LEU A CA 1
ATOM 1341 C C . LEU A 1 169 ? 22.057 -12.396 -9.579 1.00 75.75 169 LEU A C 1
ATOM 1343 O O . LEU A 1 169 ? 22.722 -11.955 -8.640 1.00 75.75 169 LEU A O 1
ATOM 1347 N N . SER A 1 170 ? 21.843 -11.666 -10.672 1.00 81.12 170 SER A N 1
ATOM 1348 C CA . SER A 1 170 ? 22.335 -10.288 -10.759 1.00 81.12 170 SER A CA 1
ATOM 1349 C C . SER A 1 170 ? 21.676 -9.396 -9.698 1.00 81.12 170 SER A C 1
ATOM 1351 O O . SER A 1 170 ? 20.606 -9.704 -9.161 1.00 81.12 170 SER A O 1
ATOM 1353 N N . GLU A 1 171 ? 22.293 -8.258 -9.380 1.00 82.75 171 GLU A N 1
ATOM 1354 C CA . GLU A 1 171 ? 21.737 -7.302 -8.412 1.00 82.75 171 GLU A CA 1
ATOM 1355 C C . GLU A 1 171 ? 20.328 -6.825 -8.820 1.00 82.75 171 GLU A C 1
ATOM 1357 O O . GLU A 1 171 ? 19.434 -6.675 -7.983 1.00 82.75 171 GLU A O 1
ATOM 1362 N N . ASP A 1 172 ? 20.098 -6.650 -10.121 1.00 76.38 172 ASP A N 1
ATOM 1363 C CA . ASP A 1 172 ? 18.806 -6.228 -10.661 1.00 76.38 172 ASP A CA 1
ATOM 1364 C C . ASP A 1 172 ? 17.753 -7.339 -10.568 1.00 76.38 172 ASP A C 1
ATOM 1366 O O . ASP A 1 172 ? 16.601 -7.072 -10.209 1.00 76.38 172 ASP A O 1
ATOM 1370 N N . GLN A 1 173 ? 18.147 -8.598 -10.787 1.00 77.75 173 GLN A N 1
ATOM 1371 C CA . GLN A 1 173 ? 17.269 -9.752 -10.576 1.00 77.75 173 GLN A CA 1
ATOM 1372 C C . GLN A 1 173 ? 16.851 -9.860 -9.103 1.00 77.75 173 GLN A C 1
ATOM 1374 O O . GLN A 1 173 ? 15.664 -10.021 -8.805 1.00 77.75 173 GLN A O 1
ATOM 1379 N N . HIS A 1 174 ? 17.788 -9.676 -8.169 1.00 84.00 174 HIS A N 1
ATOM 1380 C CA . HIS A 1 174 ? 17.488 -9.635 -6.737 1.00 84.00 174 HIS A CA 1
ATOM 1381 C C . HIS A 1 174 ? 16.506 -8.511 -6.374 1.00 84.00 174 HIS A C 1
ATOM 1383 O O . HIS A 1 174 ? 15.561 -8.736 -5.610 1.00 84.00 174 HIS A O 1
ATOM 1389 N N . LYS A 1 175 ? 16.684 -7.303 -6.930 1.00 84.38 175 LYS A N 1
ATOM 1390 C CA . LYS A 1 175 ? 15.769 -6.167 -6.703 1.00 84.38 175 LYS A CA 1
ATOM 1391 C C . LYS A 1 175 ? 14.353 -6.481 -7.178 1.00 84.38 175 LYS A C 1
ATOM 1393 O O . LYS A 1 175 ? 13.395 -6.228 -6.448 1.00 84.38 175 LYS A O 1
ATOM 1398 N N . ILE A 1 176 ? 14.212 -7.071 -8.361 1.00 83.06 176 ILE A N 1
ATOM 1399 C CA . ILE A 1 176 ? 12.907 -7.422 -8.931 1.00 83.06 176 ILE A CA 1
ATOM 1400 C C . ILE A 1 176 ? 12.221 -8.517 -8.121 1.00 83.06 176 ILE A C 1
ATOM 1402 O O . ILE A 1 176 ? 11.038 -8.389 -7.810 1.00 83.06 176 ILE A O 1
ATOM 1406 N N . ILE A 1 177 ? 12.953 -9.556 -7.717 1.00 86.25 177 ILE A N 1
ATOM 1407 C CA . ILE A 1 177 ? 12.411 -10.615 -6.856 1.00 86.25 177 ILE A CA 1
ATOM 1408 C C . ILE A 1 177 ? 11.952 -10.026 -5.520 1.00 86.25 177 ILE A C 1
ATOM 1410 O O . ILE A 1 177 ? 10.860 -10.339 -5.048 1.00 86.25 177 ILE A O 1
ATOM 1414 N N . LYS A 1 178 ? 12.725 -9.107 -4.932 1.00 89.31 178 LYS A N 1
ATOM 1415 C CA . LYS A 1 178 ? 12.329 -8.407 -3.703 1.00 89.31 178 LYS A CA 1
ATOM 1416 C C . LYS A 1 178 ? 11.020 -7.633 -3.887 1.00 89.31 178 LYS A C 1
ATOM 1418 O O . LYS A 1 178 ? 10.147 -7.715 -3.023 1.00 89.31 178 LYS A O 1
ATOM 1423 N N . ILE A 1 179 ? 10.861 -6.922 -5.003 1.00 89.31 179 ILE A N 1
ATOM 1424 C CA . ILE A 1 179 ? 9.622 -6.206 -5.346 1.00 89.31 179 ILE A CA 1
ATOM 1425 C C . ILE A 1 179 ? 8.454 -7.187 -5.543 1.00 89.31 179 ILE A C 1
ATOM 1427 O O . ILE A 1 179 ? 7.356 -6.950 -5.039 1.00 89.31 179 ILE A O 1
ATOM 1431 N N . ALA A 1 180 ? 8.682 -8.313 -6.219 1.00 90.38 180 ALA A N 1
ATOM 1432 C CA . ALA A 1 180 ? 7.680 -9.357 -6.422 1.00 90.38 180 ALA A CA 1
ATOM 1433 C C . ALA A 1 180 ? 7.196 -9.948 -5.087 1.00 90.38 180 ALA A C 1
ATOM 1435 O O . ALA A 1 180 ? 5.991 -10.018 -4.838 1.00 90.38 180 ALA A O 1
ATOM 1436 N N . CYS A 1 181 ? 8.119 -10.280 -4.181 1.00 92.12 181 CYS A N 1
ATOM 1437 C CA . CYS A 1 181 ? 7.792 -10.733 -2.830 1.00 92.12 181 CYS A CA 1
ATOM 1438 C C . CYS A 1 181 ? 6.997 -9.676 -2.053 1.00 92.12 181 CYS A C 1
ATOM 1440 O O . CYS A 1 181 ? 6.025 -10.006 -1.377 1.00 92.12 181 CYS A O 1
ATOM 1442 N N . GLN A 1 182 ? 7.361 -8.395 -2.169 1.00 93.12 182 GLN A N 1
ATOM 1443 C CA . GLN A 1 182 ? 6.601 -7.299 -1.561 1.00 93.12 182 GLN A CA 1
ATOM 1444 C C . GLN A 1 182 ? 5.179 -7.200 -2.125 1.00 93.12 182 GLN A C 1
ATOM 1446 O O . GLN A 1 182 ? 4.244 -7.001 -1.354 1.00 93.12 182 GLN A O 1
ATOM 1451 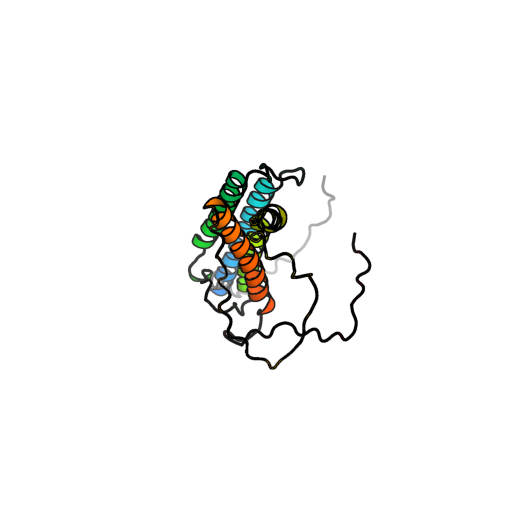N N . CYS A 1 183 ? 4.998 -7.383 -3.434 1.00 94.25 183 CYS A N 1
ATOM 1452 C CA . CYS A 1 183 ? 3.685 -7.393 -4.080 1.00 94.25 183 CYS A CA 1
ATOM 1453 C C . CYS A 1 183 ? 2.790 -8.514 -3.527 1.00 94.25 183 CYS A C 1
ATOM 1455 O O . CYS A 1 183 ? 1.645 -8.263 -3.147 1.00 94.25 183 CYS A O 1
ATOM 1457 N N . ILE A 1 184 ? 3.330 -9.732 -3.419 1.00 94.44 184 ILE A N 1
ATOM 1458 C CA . ILE A 1 184 ? 2.617 -10.895 -2.872 1.00 94.44 184 ILE A CA 1
ATOM 1459 C C . ILE A 1 184 ? 2.273 -10.666 -1.397 1.00 94.44 184 ILE A C 1
ATOM 1461 O O . ILE A 1 184 ? 1.123 -10.836 -0.992 1.00 94.44 184 ILE A O 1
ATOM 1465 N N . ASN A 1 185 ? 3.243 -10.213 -0.601 1.00 95.12 185 ASN A N 1
ATOM 1466 C CA . ASN A 1 185 ? 3.026 -9.907 0.810 1.00 95.12 185 ASN A CA 1
ATOM 1467 C C . ASN A 1 185 ? 1.971 -8.813 1.000 1.00 95.12 185 ASN A C 1
ATOM 1469 O O . ASN A 1 185 ? 1.154 -8.911 1.910 1.00 95.12 185 ASN A O 1
ATOM 1473 N N . ALA A 1 186 ? 1.946 -7.793 0.141 1.00 95.50 186 ALA A N 1
ATOM 1474 C CA . ALA A 1 186 ? 0.923 -6.756 0.170 1.00 95.50 186 ALA A CA 1
ATOM 1475 C C . ALA A 1 186 ? -0.473 -7.326 -0.130 1.00 95.50 186 ALA A C 1
ATOM 1477 O O . ALA A 1 186 ? -1.424 -7.001 0.576 1.00 95.50 186 ALA A O 1
ATOM 1478 N N . ALA A 1 187 ? -0.604 -8.227 -1.108 1.00 95.19 187 ALA A N 1
ATOM 1479 C CA . ALA A 1 187 ? -1.877 -8.892 -1.388 1.00 95.19 187 ALA A CA 1
ATOM 1480 C C . ALA A 1 187 ? -2.370 -9.700 -0.175 1.00 95.19 187 ALA A C 1
ATOM 1482 O O . ALA A 1 187 ? -3.494 -9.499 0.281 1.00 95.19 187 ALA A O 1
ATOM 1483 N N . ILE A 1 188 ? -1.499 -10.532 0.405 1.00 93.19 188 ILE A N 1
ATOM 1484 C CA . ILE A 1 188 ? -1.810 -11.336 1.597 1.00 93.19 188 ILE A CA 1
ATOM 1485 C C . ILE A 1 188 ? -2.228 -10.437 2.766 1.00 93.19 188 ILE A C 1
ATOM 1487 O O . ILE A 1 188 ? -3.251 -10.675 3.403 1.00 93.19 188 ILE A O 1
ATOM 1491 N N . ARG A 1 189 ? -1.469 -9.370 3.035 1.00 94.38 189 ARG A N 1
ATOM 1492 C CA . ARG A 1 189 ? -1.757 -8.423 4.122 1.00 94.38 189 ARG A CA 1
ATOM 1493 C C . ARG A 1 189 ? -3.061 -7.664 3.904 1.00 94.38 189 ARG A C 1
ATOM 1495 O O . ARG A 1 189 ? -3.759 -7.398 4.875 1.00 94.38 18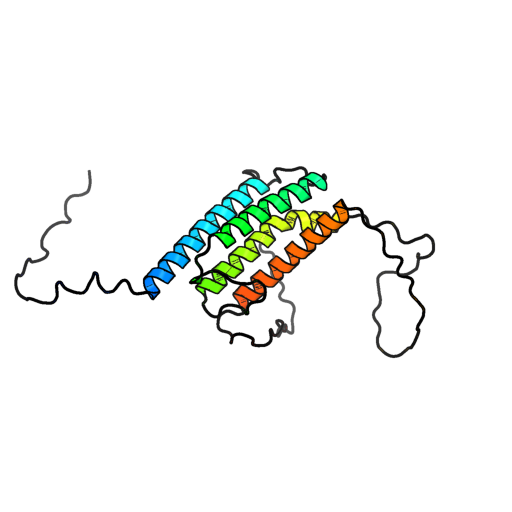9 ARG A O 1
ATOM 1502 N N . SER A 1 190 ? -3.410 -7.333 2.661 1.00 95.00 190 SER A N 1
ATOM 1503 C CA . SER A 1 190 ? -4.690 -6.694 2.336 1.00 95.00 190 SER A CA 1
ATOM 1504 C C . SER A 1 190 ? -5.866 -7.600 2.704 1.00 95.00 190 SER A C 1
ATOM 1506 O O . SER A 1 190 ? -6.784 -7.154 3.390 1.00 95.00 190 SER A O 1
ATOM 1508 N N . THR A 1 191 ? -5.782 -8.883 2.337 1.00 92.50 191 THR A N 1
ATOM 1509 C CA . THR A 1 191 ? -6.769 -9.906 2.700 1.00 92.50 191 THR A CA 1
ATOM 1510 C C . THR A 1 191 ? -6.846 -10.094 4.212 1.00 92.50 191 THR A C 1
ATOM 1512 O O . THR A 1 191 ? -7.920 -9.968 4.784 1.00 92.50 191 THR A O 1
ATOM 1515 N N . ILE A 1 192 ? -5.709 -10.296 4.886 1.00 91.25 192 ILE A N 1
ATOM 1516 C CA . ILE A 1 192 ? -5.662 -10.478 6.345 1.00 91.25 192 ILE A CA 1
ATOM 1517 C C . ILE A 1 192 ? -6.242 -9.265 7.084 1.00 91.25 192 ILE A C 1
ATOM 1519 O O . ILE A 1 192 ? -6.965 -9.437 8.063 1.00 91.25 192 ILE A O 1
ATOM 1523 N N . ALA A 1 193 ? -5.937 -8.047 6.631 1.00 92.81 193 ALA A N 1
ATOM 1524 C CA . ALA A 1 193 ? -6.423 -6.829 7.265 1.00 92.81 193 ALA A CA 1
ATOM 1525 C C . ALA A 1 193 ? -7.945 -6.673 7.157 1.00 92.81 193 ALA A C 1
ATOM 1527 O O . ALA A 1 193 ? -8.542 -6.124 8.075 1.00 92.81 193 ALA A O 1
ATOM 1528 N N . PHE A 1 194 ? -8.563 -7.121 6.060 1.00 90.88 194 PHE A N 1
ATOM 1529 C CA . PHE A 1 194 ? -10.001 -6.966 5.834 1.00 90.88 194 PHE A CA 1
ATOM 1530 C C . PHE A 1 194 ? -10.826 -8.159 6.331 1.00 90.88 194 PHE A C 1
ATOM 1532 O O . PHE A 1 194 ? -11.836 -7.961 6.999 1.00 90.88 194 PHE A O 1
ATOM 1539 N N . ASP A 1 195 ? -10.401 -9.388 6.038 1.00 89.44 195 ASP A N 1
ATOM 1540 C CA . ASP A 1 195 ? -11.167 -10.603 6.353 1.00 89.44 195 ASP A CA 1
ATOM 1541 C C . ASP A 1 195 ? -11.261 -10.861 7.857 1.00 89.44 195 ASP A C 1
ATOM 1543 O O . ASP A 1 195 ? -12.185 -11.523 8.316 1.00 89.44 195 ASP A O 1
ATOM 1547 N N . ARG A 1 196 ? -10.318 -10.327 8.640 1.00 87.88 196 ARG A N 1
ATOM 1548 C CA . ARG A 1 196 ? -10.296 -10.472 10.100 1.00 87.88 196 ARG A CA 1
ATOM 1549 C C . ARG A 1 196 ? -11.028 -9.351 10.839 1.00 87.88 196 ARG A C 1
ATOM 1551 O O . ARG A 1 196 ? -10.838 -9.180 12.041 1.00 87.88 196 ARG A O 1
ATOM 1558 N N . VAL A 1 197 ? -11.878 -8.595 10.145 1.00 85.94 197 VAL A N 1
ATOM 1559 C CA . VAL A 1 197 ? -12.798 -7.658 10.798 1.00 85.94 197 VAL A CA 1
ATOM 1560 C C . VAL A 1 197 ? -13.838 -8.434 11.601 1.00 85.94 197 VAL A C 1
ATOM 1562 O O . VAL A 1 197 ? -14.577 -9.242 11.048 1.00 85.94 197 VAL A O 1
ATOM 1565 N N . GLY A 1 198 ? -13.931 -8.134 12.896 1.00 83.69 198 GLY A N 1
ATOM 1566 C CA . GLY A 1 198 ? -14.879 -8.770 13.817 1.00 83.69 198 GLY A CA 1
ATOM 1567 C C . GLY A 1 198 ? -14.366 -10.045 14.496 1.00 83.69 198 GLY A C 1
ATOM 1568 O O . GLY A 1 198 ? -15.059 -10.569 15.361 1.00 83.69 198 GLY A O 1
ATOM 1569 N N . GLU A 1 199 ? -13.162 -10.511 14.153 1.00 87.88 199 GLU A N 1
ATOM 1570 C CA . GLU A 1 199 ? -12.481 -11.619 14.836 1.00 87.88 199 GLU A CA 1
ATOM 1571 C C . GLU A 1 199 ? -11.785 -11.164 16.126 1.00 87.88 199 GLU A C 1
ATOM 1573 O O . GLU A 1 199 ? -11.511 -9.979 16.309 1.00 87.88 199 GLU A O 1
ATOM 1578 N N . GLU A 1 200 ? -11.434 -12.096 17.014 1.00 87.25 200 GLU A N 1
ATOM 1579 C CA . GLU A 1 200 ? -10.625 -11.759 18.191 1.00 87.25 200 GLU A CA 1
ATOM 1580 C C . GLU A 1 200 ? -9.163 -11.438 17.808 1.00 87.25 200 GLU A C 1
ATOM 1582 O O . GLU A 1 200 ? -8.562 -12.142 16.979 1.00 87.25 200 GLU A O 1
ATOM 1587 N N . PRO A 1 201 ? -8.540 -10.408 18.422 1.00 86.38 201 PRO A N 1
ATOM 1588 C CA . PRO A 1 201 ? -7.128 -10.115 18.212 1.00 86.38 201 PRO A CA 1
ATOM 1589 C C . PRO A 1 201 ? -6.260 -11.327 18.555 1.00 86.38 201 PRO A C 1
ATOM 1591 O O . PRO A 1 201 ? -6.352 -11.891 19.641 1.00 86.38 201 PRO A O 1
ATOM 1594 N N . GLY A 1 202 ? -5.398 -11.730 17.624 1.00 84.12 202 GLY A N 1
ATOM 1595 C CA . GLY A 1 202 ? -4.496 -12.863 17.833 1.00 84.12 202 GLY A CA 1
ATOM 1596 C C . GLY A 1 202 ? -5.113 -14.245 17.663 1.00 84.12 202 GLY A C 1
ATOM 1597 O O . GLY A 1 202 ? -4.376 -15.226 17.758 1.00 84.12 202 GLY A O 1
ATOM 1598 N N . SER A 1 203 ? -6.402 -14.356 17.307 1.00 88.00 203 SER A N 1
ATOM 1599 C CA . SER A 1 203 ? -6.964 -15.651 16.909 1.00 88.00 203 SER A CA 1
ATOM 1600 C C . SER A 1 203 ? -6.167 -16.244 15.734 1.00 88.00 203 SER A C 1
ATOM 1602 O O . SER A 1 203 ? -5.573 -15.518 14.921 1.00 88.00 203 SER A O 1
ATOM 1604 N N . GLN A 1 204 ? -6.075 -17.570 15.658 1.00 84.75 204 GLN A N 1
ATOM 1605 C CA . GLN A 1 204 ? -5.348 -18.214 14.569 1.00 84.75 204 GLN A CA 1
ATOM 1606 C C . GLN A 1 204 ? -6.083 -17.953 13.251 1.00 84.75 204 GLN A C 1
ATOM 1608 O O . GLN A 1 204 ? -7.279 -18.217 13.148 1.00 84.75 204 GLN A O 1
ATOM 1613 N N . TYR A 1 205 ? -5.374 -17.467 12.226 1.00 81.38 205 TYR A N 1
ATOM 1614 C CA . TYR A 1 205 ? -5.978 -17.345 10.902 1.00 81.38 205 TYR A CA 1
ATOM 1615 C C . TYR A 1 205 ? -6.276 -18.740 10.357 1.00 81.38 205 TYR A C 1
ATOM 1617 O O . TYR A 1 205 ? -5.363 -19.512 10.052 1.00 81.38 205 TYR A O 1
ATOM 1625 N N . GLN A 1 206 ? -7.560 -19.060 10.242 1.00 79.94 206 GLN A N 1
ATOM 1626 C CA . GLN A 1 206 ? -8.000 -20.264 9.563 1.00 79.94 206 GLN A CA 1
ATOM 1627 C C . GLN A 1 206 ? -8.122 -19.947 8.082 1.00 79.94 206 GLN A C 1
ATOM 1629 O O . GLN A 1 206 ? -8.926 -19.109 7.674 1.00 79.94 206 GLN A O 1
ATOM 1634 N N . TYR A 1 207 ? -7.292 -20.609 7.278 1.00 72.62 207 TYR A N 1
ATOM 1635 C CA . TYR A 1 207 ? -7.382 -20.479 5.833 1.00 72.62 207 TYR A CA 1
ATOM 1636 C C . TYR A 1 207 ? -8.791 -20.858 5.387 1.00 72.62 207 TYR A C 1
ATOM 1638 O O . TYR A 1 207 ? -9.341 -21.852 5.872 1.00 72.62 207 TYR A O 1
ATOM 1646 N N . PHE A 1 208 ? -9.358 -20.082 4.460 1.00 70.06 208 PHE A N 1
ATOM 1647 C CA . PHE A 1 208 ? -10.662 -20.396 3.895 1.00 70.06 208 PHE A CA 1
ATOM 1648 C C . PHE A 1 208 ? -10.662 -21.846 3.406 1.00 70.06 208 PHE A C 1
ATOM 1650 O O . PHE A 1 208 ? -9.921 -22.205 2.487 1.00 70.06 208 PHE A O 1
ATOM 1657 N N . GLN A 1 209 ? -11.490 -22.679 4.035 1.00 69.12 209 GLN A N 1
ATOM 1658 C CA . GLN A 1 209 ? -11.721 -24.034 3.573 1.00 69.12 209 GLN A CA 1
ATOM 1659 C C . GLN A 1 209 ? -12.871 -23.999 2.570 1.00 69.12 209 GLN A C 1
ATOM 1661 O O . GLN A 1 209 ? -13.988 -23.622 2.940 1.00 69.12 209 GLN A O 1
ATOM 1666 N N . PRO A 1 210 ? -12.644 -24.387 1.303 1.00 67.94 210 PRO A N 1
ATOM 1667 C CA . PRO A 1 210 ? -13.712 -24.468 0.325 1.00 67.94 210 PRO A CA 1
ATOM 1668 C C . PRO A 1 210 ? -14.745 -25.500 0.786 1.00 67.94 210 PRO A C 1
ATOM 1670 O O . PRO A 1 210 ? -14.580 -26.702 0.610 1.00 67.94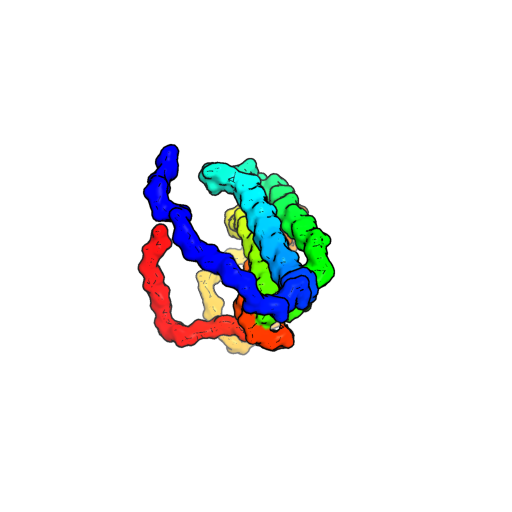 210 PRO A O 1
ATOM 1673 N N . THR A 1 211 ? -15.853 -25.039 1.357 1.00 73.44 211 THR A N 1
ATOM 1674 C CA . THR A 1 211 ? -16.975 -25.908 1.753 1.00 73.44 211 THR A CA 1
ATOM 1675 C C . THR A 1 211 ? -17.764 -26.415 0.542 1.00 73.44 211 THR A C 1
ATOM 1677 O O . THR A 1 211 ? -18.608 -27.309 0.649 1.00 73.44 211 THR A O 1
ATOM 1680 N N . ARG A 1 212 ? -17.490 -25.873 -0.651 1.00 60.78 212 ARG A N 1
ATOM 1681 C CA . ARG A 1 212 ? -18.206 -26.196 -1.884 1.00 60.78 212 ARG A CA 1
ATOM 1682 C C . ARG A 1 212 ? -17.657 -27.465 -2.536 1.00 60.78 212 ARG A C 1
ATOM 1684 O O . ARG A 1 212 ? -16.586 -27.467 -3.129 1.00 60.78 212 ARG A O 1
ATOM 1691 N N . LYS A 1 213 ? -18.474 -28.521 -2.547 1.00 70.38 213 LYS A N 1
ATOM 1692 C CA . LYS A 1 213 ? -18.179 -29.803 -3.221 1.00 70.38 213 LYS A CA 1
ATOM 1693 C C . LYS A 1 213 ? -18.211 -29.738 -4.759 1.00 70.38 213 LYS A C 1
ATOM 1695 O O . LYS A 1 213 ? -17.885 -30.722 -5.413 1.00 70.38 213 LYS A O 1
ATOM 1700 N N . LYS A 1 214 ? -18.648 -28.619 -5.354 1.00 70.19 214 LYS A N 1
ATOM 1701 C CA . LYS A 1 214 ? -18.762 -28.440 -6.813 1.00 70.19 214 LYS A CA 1
ATOM 1702 C C . LYS A 1 214 ? -18.220 -27.080 -7.248 1.00 70.19 214 LYS A C 1
ATOM 1704 O O . LYS A 1 214 ? -18.543 -26.053 -6.642 1.00 70.19 214 LYS A O 1
ATOM 1709 N N . ARG A 1 215 ? -17.433 -27.091 -8.328 1.00 54.69 215 ARG A N 1
ATOM 1710 C CA . ARG A 1 215 ? -16.856 -25.904 -8.974 1.00 54.69 215 ARG A CA 1
ATOM 1711 C C . ARG A 1 215 ? -17.977 -24.941 -9.374 1.00 54.69 215 ARG A C 1
ATOM 1713 O O . ARG A 1 215 ? -18.944 -25.342 -10.015 1.00 54.69 215 ARG A O 1
ATOM 1720 N N . LEU A 1 216 ? -17.863 -23.681 -8.966 1.00 57.34 216 LEU A N 1
ATOM 1721 C CA . LEU A 1 216 ? -18.754 -22.614 -9.414 1.00 57.34 216 LEU A CA 1
ATOM 1722 C C . LEU A 1 216 ? -18.317 -22.250 -10.838 1.00 57.34 216 LEU A C 1
ATOM 1724 O O . LEU A 1 216 ? -17.225 -21.720 -11.027 1.00 57.34 216 LEU A O 1
ATOM 1728 N N . ILE A 1 217 ? -19.118 -22.618 -11.839 1.00 62.78 217 ILE A N 1
ATOM 1729 C CA . ILE A 1 217 ? -1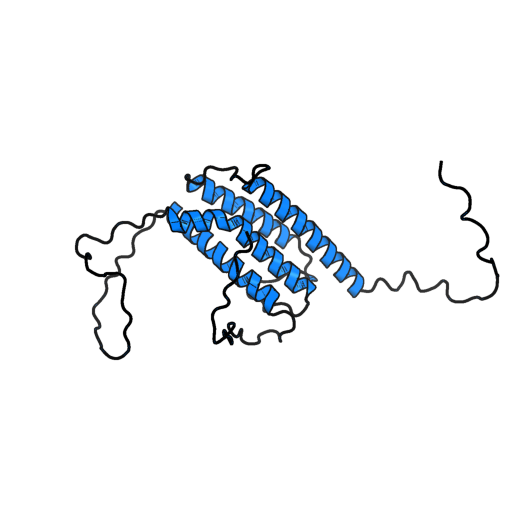8.939 -22.118 -13.204 1.00 62.78 217 ILE A CA 1
ATOM 1730 C C . ILE A 1 217 ? -19.461 -20.685 -13.178 1.00 62.78 217 ILE A C 1
ATOM 1732 O O . ILE A 1 217 ? -20.665 -20.456 -13.243 1.00 62.78 217 ILE A O 1
ATOM 1736 N N . VAL A 1 218 ? -18.559 -19.727 -12.984 1.00 53.16 218 VAL A N 1
ATOM 1737 C CA . VAL A 1 218 ? -18.863 -18.319 -13.240 1.00 53.16 218 VAL A CA 1
ATOM 1738 C C . VAL A 1 218 ? -18.985 -18.183 -14.751 1.00 53.16 218 VAL A C 1
ATOM 1740 O O . VAL A 1 218 ? -18.012 -18.379 -15.475 1.00 53.16 218 VAL A O 1
ATOM 1743 N N . THR A 1 219 ? -20.196 -17.925 -15.239 1.00 46.06 219 THR A N 1
ATOM 1744 C CA . THR A 1 219 ? -20.396 -17.479 -16.616 1.00 46.06 219 THR A CA 1
ATOM 1745 C C . THR A 1 219 ? -19.681 -16.144 -16.755 1.00 46.06 219 THR A C 1
ATOM 1747 O O . THR A 1 219 ? -19.934 -15.246 -15.954 1.00 46.06 219 THR A O 1
ATOM 1750 N N . ASN A 1 220 ? -18.750 -16.069 -17.705 1.00 37.25 220 ASN A N 1
ATOM 1751 C CA . ASN A 1 220 ? -17.898 -14.916 -17.981 1.00 37.25 220 ASN A CA 1
ATOM 1752 C C . ASN A 1 220 ? -18.617 -13.584 -17.730 1.00 37.25 220 ASN A C 1
ATOM 1754 O O . ASN A 1 220 ? -19.548 -13.230 -18.450 1.00 37.25 220 ASN A O 1
ATOM 1758 N N . ILE A 1 221 ? -18.162 -12.856 -16.714 1.00 37.44 221 ILE A N 1
ATOM 1759 C CA . ILE A 1 221 ? -18.403 -11.422 -16.606 1.00 37.44 221 ILE A CA 1
ATOM 1760 C C . ILE A 1 221 ? -17.279 -10.804 -17.437 1.00 37.44 221 ILE A C 1
ATOM 1762 O O . ILE A 1 221 ? -16.135 -10.751 -16.983 1.00 37.44 221 ILE A O 1
ATOM 1766 N N . PHE A 1 222 ? -17.592 -10.534 -18.703 1.00 38.78 222 PHE A N 1
ATOM 1767 C CA . PHE A 1 222 ? -16.761 -9.735 -19.600 1.00 38.78 222 PHE A CA 1
ATOM 1768 C C . PHE A 1 222 ? -16.904 -8.255 -19.249 1.00 38.78 222 PHE A C 1
ATOM 1770 O O . PHE A 1 222 ? -18.031 -7.857 -18.873 1.00 38.78 222 PHE A O 1
#

Organism: NCBI:txid119927

Sequence (222 aa):
MYPEGVNENWSQDQDSNFVQQDVEVRAGPRQDLMMKLYSTQTFLRVVLNVAHNALYGPSGRMSFDPTSFKEVAHHALTHKEILEGWRKLLTPELAWSDDEYPSTDLNIARVRAKYYGGLYMMLRPYLKLASHTLEFPPPPPGTTGATQNNSPSPYGNAASNRNVQMVDLSEDQHKIIKIACQCINAAIRSTIAFDRVGEEPGSQYQYFQPTRKKRLIVTNIF

Radius of gyration: 27.47 Å; chains: 1; bounding box: 69×77×50 Å

Foldseek 3Di:
DDDPDPDDDPDPDDDDPDDPDDPVVPCDPVVVVVVLLVVLVVVLVVLLVVLCCQQQNPPRHGPDDLLDLVRLLVSLVVSLVSLVVSQVPRDPVLHDDPPFFADLDQSSLQSQLSSLVSNLVNLVSLLVCLVPPPPDPPDPPPPPDDPPDDDDDDDDDDPDPPPPVPRDDDPSNVSSVVSNVSSVSSNVSSCSNNVCHNPDGPDDDDDDDPPDPDDDPDDDPD

Secondary structure (DSSP, 8-state):
-PPS---------------SSSSSTT--HHHHHHHHHHHHHHHHHHHHHHHHHHHHTTTTS-SS-TT-HHHHHHHHHHHHHHHHHHHHTS-TTT---TTSPPPSSHHHHHHHHHHHHHHHHHHHHHHHHHHHH--PPPPPTT-TT--S-----S----------------HHHHHHHHHHHHHHHHHHHHHHHHHTTTSPTT----------SS--------